Protein AF-A0A520IZU0-F1 (afdb_monomer_lite)

Sequence (198 aa):
FQVSIPAATATAQVRRYATTLGVPVAAPVAALGEQPLVFHALSLRADGTPVPIVNSDEGFALLFGQPSAADLDTFVGGIMRPFPAGLMTDVGLVVANAAFADAATQARFTPGAYHGAVVWSWQQALLAAGLERQLARTDLPAATRAVQSSELWSWAFRDGRYDVVAFGAGKADVDESNAAQLWSTVYLAVQPPRRPVR

Secondary structure (DSSP, 8-state):
-EEEE-HHHHHHHHHHHHHHHT---HHHHHHH-SSPEEEE-SEE-TTS-EE--EETTHHHHHHH----HHHHHHHHHHHHSBTTTSSEETTEEBSEE-TTS-HHHHTTSSTTSTTSS-B-HHHHHHHHHHHHHHTT-SSS-HHHHTTTT-SSEEEEEETTEEEEEETTSSTT---S-S------THHHH-PPPPPPP-

pLDDT: mean 77.89, std 21.31, range [31.8, 98.69]

Foldseek 3Di:
DKDWAFLVLLLVLQVVVCVVVVHDRPQLNLLSPGGTQMEAAPDADPVRHGQRKAFLCCLCCLQPHDDALVSLCRNCSQFVGDPPSHQDDLQGGFGIHNSPGDPVVLVQQDCPHPRHRDDDPVSRLSNLNSLQSNLVDPPHDCVSNVASPAPDWDWDQDPSHIDIGHPPPDVPDPDPPSPPVPPDCSVVVDDDPDDDDD

Radius of gyration: 17.26 Å; chains: 1; bounding box: 47×44×42 Å

Structure (mmCIF, N/CA/C/O backbone):
data_AF-A0A520IZU0-F1
#
_entry.id   AF-A0A520IZU0-F1
#
loop_
_atom_site.group_PDB
_atom_site.id
_atom_site.type_symbol
_atom_site.label_atom_id
_atom_site.label_alt_id
_atom_site.label_comp_id
_atom_site.label_asym_id
_atom_site.label_entity_id
_atom_site.label_seq_id
_atom_site.pdbx_PDB_ins_code
_atom_site.Cartn_x
_atom_site.Cartn_y
_atom_site.Cartn_z
_atom_site.occupancy
_atom_site.B_iso_or_equiv
_atom_site.auth_seq_id
_atom_site.auth_comp_id
_atom_site.auth_asym_id
_atom_site.auth_atom_id
_atom_site.pdbx_PDB_model_num
ATOM 1 N N . PHE A 1 1 ? 8.947 8.753 5.375 1.00 89.19 1 PHE A N 1
ATOM 2 C CA . PHE A 1 1 ? 8.979 8.592 6.852 1.00 89.19 1 PHE A CA 1
ATOM 3 C C . PHE A 1 1 ? 8.333 7.263 7.182 1.00 89.19 1 PHE A C 1
ATOM 5 O O . PHE A 1 1 ? 7.193 7.023 6.792 1.00 89.19 1 PHE A O 1
ATOM 12 N N . GLN A 1 2 ? 9.109 6.367 7.784 1.00 92.19 2 GLN A N 1
ATOM 13 C CA . GLN A 1 2 ? 8.740 4.966 7.960 1.00 92.19 2 GLN A CA 1
ATOM 14 C C . GLN A 1 2 ? 7.831 4.789 9.175 1.00 92.19 2 GLN A C 1
ATOM 16 O O . GLN A 1 2 ? 8.070 5.357 10.238 1.00 92.19 2 GLN A O 1
ATOM 21 N N . VAL A 1 3 ? 6.794 3.982 8.999 1.00 96.38 3 VAL A N 1
ATOM 22 C CA . VAL A 1 3 ? 5.903 3.498 10.048 1.00 96.38 3 VAL A CA 1
ATOM 23 C C . VAL A 1 3 ? 6.154 2.005 10.218 1.00 96.38 3 VAL A C 1
ATOM 25 O O . VAL A 1 3 ? 6.336 1.289 9.236 1.00 96.38 3 VAL A O 1
ATOM 28 N N . SER A 1 4 ? 6.171 1.545 11.467 1.00 97.19 4 SER A N 1
ATOM 29 C CA . SER A 1 4 ? 6.235 0.128 11.823 1.00 97.19 4 SER A CA 1
ATOM 30 C C . SER A 1 4 ? 5.125 -0.179 12.820 1.00 97.19 4 SER A C 1
ATOM 32 O O . SER A 1 4 ? 5.043 0.454 13.875 1.00 97.19 4 SER A O 1
ATOM 34 N N . ILE A 1 5 ? 4.243 -1.112 12.469 1.00 98.06 5 ILE A N 1
ATOM 35 C CA . ILE A 1 5 ? 3.087 -1.506 13.278 1.00 98.06 5 ILE A CA 1
ATOM 36 C C . ILE A 1 5 ? 3.240 -2.981 13.653 1.00 98.06 5 ILE A C 1
ATOM 38 O O . ILE A 1 5 ? 3.391 -3.813 12.758 1.00 98.06 5 ILE A O 1
ATOM 42 N N . PRO A 1 6 ? 3.156 -3.354 14.944 1.00 98.38 6 PRO A N 1
ATOM 43 C CA . PRO A 1 6 ? 3.162 -4.759 15.344 1.00 98.38 6 PRO A CA 1
ATOM 44 C C . PRO A 1 6 ? 2.073 -5.569 14.622 1.00 98.38 6 PRO A C 1
ATOM 46 O O . PRO A 1 6 ? 0.943 -5.094 14.487 1.00 98.38 6 PRO A O 1
ATOM 49 N N . ALA A 1 7 ? 2.382 -6.803 14.211 1.00 97.00 7 ALA A N 1
ATOM 50 C CA . ALA A 1 7 ? 1.495 -7.640 13.390 1.00 97.00 7 ALA A CA 1
ATOM 51 C C . ALA A 1 7 ? 0.084 -7.813 13.984 1.00 97.00 7 ALA A C 1
ATOM 53 O O . ALA A 1 7 ? -0.920 -7.691 13.277 1.00 97.00 7 ALA A O 1
ATOM 54 N N . ALA A 1 8 ? -0.008 -8.023 15.302 1.00 98.19 8 ALA A N 1
ATOM 55 C CA . ALA A 1 8 ? -1.284 -8.139 16.008 1.00 98.19 8 ALA A CA 1
ATOM 56 C C . ALA A 1 8 ? -2.121 -6.848 15.917 1.00 98.19 8 ALA A C 1
ATOM 58 O O . ALA A 1 8 ? -3.328 -6.896 15.668 1.00 98.19 8 ALA A O 1
ATOM 59 N N . THR A 1 9 ? -1.475 -5.687 16.053 1.00 98.62 9 THR A N 1
ATOM 60 C CA . THR A 1 9 ? -2.120 -4.373 15.933 1.00 98.62 9 THR A CA 1
ATOM 61 C C . THR A 1 9 ? -2.580 -4.114 14.501 1.00 98.62 9 THR A C 1
ATOM 63 O O . THR A 1 9 ? -3.734 -3.732 14.300 1.00 98.62 9 THR A O 1
ATOM 66 N N . ALA A 1 10 ? -1.727 -4.388 13.508 1.00 98.44 10 ALA A N 1
ATOM 67 C CA . ALA A 1 10 ? -2.071 -4.259 12.093 1.00 98.44 10 ALA A CA 1
ATOM 68 C C . ALA A 1 10 ? -3.257 -5.167 11.726 1.00 98.44 10 ALA A C 1
ATOM 70 O O . ALA A 1 10 ? -4.210 -4.720 11.091 1.00 98.44 10 ALA A O 1
ATOM 71 N N . THR A 1 11 ? -3.262 -6.411 12.215 1.00 98.56 11 THR A N 1
ATOM 72 C CA . THR A 1 11 ? -4.367 -7.362 12.024 1.00 98.56 11 THR A CA 1
ATOM 73 C C . THR A 1 11 ? -5.678 -6.831 12.599 1.00 98.56 11 THR A C 1
ATOM 75 O O . THR A 1 11 ? -6.711 -6.869 11.929 1.00 98.56 11 THR A O 1
ATOM 78 N N . ALA A 1 12 ? -5.661 -6.304 13.826 1.00 98.56 12 ALA A N 1
ATOM 79 C CA . ALA A 1 12 ? -6.853 -5.732 14.448 1.00 98.56 12 ALA A CA 1
ATOM 80 C C . ALA A 1 12 ? -7.367 -4.493 13.688 1.00 98.56 12 ALA A C 1
ATOM 82 O O . ALA A 1 12 ? -8.576 -4.336 13.503 1.00 98.56 12 ALA A O 1
ATOM 83 N N . GLN A 1 13 ? -6.459 -3.634 13.215 1.00 98.69 13 GLN A N 1
ATOM 84 C CA . GLN A 1 13 ? -6.781 -2.453 12.409 1.00 98.69 13 GLN A CA 1
ATOM 85 C C . GLN A 1 13 ? -7.408 -2.830 11.059 1.00 98.69 13 GLN A C 1
ATOM 87 O O . GLN A 1 13 ? -8.482 -2.322 10.735 1.00 98.69 13 GLN A O 1
ATOM 92 N N . VAL A 1 14 ? -6.813 -3.783 10.332 1.00 98.50 14 VAL A N 1
ATOM 93 C CA . VAL A 1 14 ? -7.345 -4.320 9.068 1.00 98.50 14 VAL A CA 1
ATOM 94 C C . VAL A 1 14 ? -8.727 -4.939 9.272 1.00 98.50 14 VAL A C 1
ATOM 96 O O . VAL A 1 14 ? -9.646 -4.621 8.521 1.00 98.50 14 VAL A O 1
ATOM 99 N N . ARG A 1 15 ? -8.925 -5.753 10.321 1.00 98.56 15 ARG A N 1
ATOM 100 C CA . ARG A 1 15 ? -10.238 -6.344 10.649 1.00 98.56 15 ARG A CA 1
ATOM 101 C C . ARG A 1 15 ? -11.314 -5.298 10.885 1.00 98.56 15 ARG A C 1
ATOM 103 O O . ARG A 1 15 ? -12.412 -5.401 10.335 1.00 98.56 15 ARG A O 1
ATOM 110 N N . ARG A 1 16 ? -10.995 -4.278 11.679 1.00 98.25 16 ARG A N 1
ATOM 111 C CA . ARG A 1 16 ? -11.923 -3.186 11.960 1.00 98.25 16 ARG A CA 1
ATOM 112 C C . ARG A 1 16 ? -12.261 -2.404 10.691 1.00 98.25 16 ARG A C 1
ATOM 114 O O . ARG A 1 16 ? -13.436 -2.198 10.421 1.00 98.25 16 ARG A O 1
ATOM 121 N N . TYR A 1 17 ? -11.262 -2.012 9.904 1.00 98.06 17 TYR A N 1
ATOM 122 C CA . TYR A 1 17 ? -11.483 -1.204 8.703 1.00 98.06 17 TYR A CA 1
ATOM 123 C C . TYR A 1 17 ? -12.211 -1.976 7.590 1.00 98.06 17 TYR A C 1
ATOM 125 O O . TYR A 1 17 ? -13.126 -1.449 6.962 1.00 98.06 17 TYR A O 1
ATOM 133 N N . ALA A 1 18 ? -11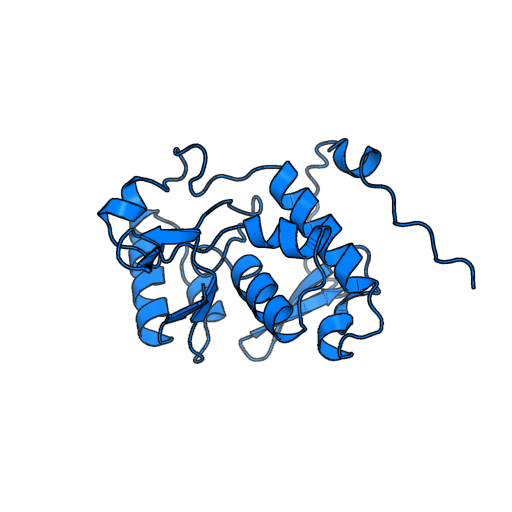.896 -3.260 7.400 1.00 96.12 18 ALA A N 1
ATOM 134 C CA . ALA A 1 18 ? -12.646 -4.117 6.483 1.00 96.12 18 ALA A CA 1
ATOM 135 C C . ALA A 1 18 ? -14.133 -4.201 6.870 1.00 96.12 18 ALA A C 1
ATOM 137 O O . ALA A 1 18 ? -15.004 -4.121 6.007 1.00 96.12 18 ALA A O 1
ATOM 138 N N . THR A 1 19 ? -14.427 -4.262 8.176 1.00 96.56 19 THR A N 1
ATOM 139 C CA . THR A 1 19 ? -15.804 -4.261 8.692 1.00 96.56 19 THR A CA 1
ATOM 140 C C . THR A 1 19 ? -16.537 -2.959 8.359 1.00 96.56 19 THR A C 1
ATOM 142 O O . THR A 1 19 ? -17.697 -3.007 7.966 1.00 96.56 19 THR A O 1
ATOM 145 N N . THR A 1 20 ? -15.877 -1.797 8.459 1.00 92.06 20 THR A N 1
ATOM 146 C CA . THR A 1 20 ? -16.514 -0.509 8.121 1.00 92.06 20 THR A CA 1
ATOM 147 C C . THR A 1 20 ? -16.812 -0.357 6.633 1.00 92.06 20 THR A C 1
ATOM 149 O O . THR A 1 20 ? -17.718 0.385 6.270 1.00 92.06 20 THR A O 1
ATOM 152 N N . LEU A 1 21 ? -16.045 -1.034 5.775 1.00 89.69 21 LEU A N 1
ATOM 153 C CA . LEU A 1 21 ? -16.229 -1.010 4.323 1.00 89.69 21 LEU A CA 1
ATOM 154 C C . LEU A 1 21 ? -17.115 -2.152 3.804 1.00 89.69 21 LEU A C 1
ATOM 156 O O . LEU A 1 21 ? -17.509 -2.123 2.644 1.00 89.69 21 LEU A O 1
ATOM 160 N N . GLY A 1 22 ? -17.415 -3.157 4.634 1.00 91.31 22 GLY A N 1
ATOM 161 C CA . GLY A 1 22 ? -18.152 -4.349 4.212 1.00 91.31 22 GLY A CA 1
ATOM 162 C C . GLY A 1 22 ? -17.380 -5.233 3.225 1.00 91.31 22 GLY A C 1
ATOM 163 O O . GLY A 1 22 ? -17.998 -5.879 2.385 1.00 91.31 22 GLY A O 1
ATOM 164 N N . VAL A 1 23 ? -16.043 -5.252 3.302 1.00 87.69 23 VAL A N 1
ATOM 165 C CA . VAL A 1 23 ? -15.176 -6.001 2.369 1.00 87.69 23 VAL A CA 1
ATOM 166 C C . VAL A 1 23 ? -14.605 -7.280 2.999 1.00 87.69 23 VAL A C 1
ATOM 168 O O . VAL A 1 23 ? -14.451 -7.348 4.225 1.00 87.69 23 VAL A O 1
ATOM 171 N N . PRO A 1 24 ? -14.251 -8.303 2.193 1.00 87.62 24 PRO A N 1
ATOM 172 C CA . PRO A 1 24 ? -13.605 -9.515 2.691 1.00 87.62 24 PRO A CA 1
ATOM 173 C C . PRO A 1 24 ? -12.288 -9.226 3.420 1.00 87.62 24 PRO A C 1
ATOM 175 O O . PRO A 1 24 ? -11.523 -8.346 3.035 1.00 87.62 24 PRO A O 1
ATOM 178 N N . VAL A 1 25 ? -11.996 -10.006 4.466 1.00 94.38 25 VAL A N 1
ATOM 179 C CA . VAL A 1 25 ? -10.836 -9.748 5.342 1.00 94.38 25 VAL A CA 1
ATOM 180 C C . VAL A 1 25 ? -9.852 -10.906 5.474 1.00 94.38 25 VAL A C 1
ATOM 182 O O . VAL A 1 25 ? -8.757 -10.727 6.004 1.00 94.38 25 VAL A O 1
ATOM 185 N N . ALA A 1 26 ? -10.212 -12.095 4.987 1.00 91.75 26 ALA A N 1
ATOM 186 C CA . ALA A 1 26 ? -9.392 -13.290 5.158 1.00 91.75 26 ALA A CA 1
ATOM 187 C C . ALA A 1 26 ? -8.028 -13.155 4.456 1.00 91.75 26 ALA A C 1
ATOM 189 O O . ALA A 1 26 ? -6.994 -13.295 5.107 1.00 91.75 26 ALA A O 1
ATOM 190 N N . ALA A 1 27 ? -8.024 -12.813 3.163 1.00 88.06 27 ALA A N 1
ATOM 191 C CA . ALA A 1 27 ? -6.795 -12.652 2.385 1.00 88.06 27 ALA A CA 1
ATOM 192 C C . ALA A 1 27 ? -5.906 -11.484 2.872 1.00 88.06 27 ALA A C 1
ATOM 194 O O . ALA A 1 27 ? -4.712 -11.717 3.067 1.00 88.06 27 ALA A O 1
ATOM 195 N N . PRO A 1 28 ? -6.439 -10.275 3.160 1.00 91.44 28 PRO A N 1
ATOM 196 C CA . PRO A 1 28 ? -5.648 -9.189 3.743 1.00 91.44 28 PRO A CA 1
ATOM 197 C C . PRO A 1 28 ? -4.971 -9.566 5.062 1.00 91.44 28 PRO A C 1
ATOM 199 O O . PRO A 1 28 ? -3.786 -9.301 5.241 1.00 91.44 28 PRO A O 1
ATOM 202 N N . VAL A 1 29 ? -5.691 -10.216 5.982 1.00 96.25 29 VAL A N 1
ATOM 203 C CA . VAL A 1 29 ? -5.107 -10.628 7.267 1.00 96.25 29 VAL A CA 1
ATOM 204 C C . VAL A 1 29 ? -4.045 -11.707 7.079 1.00 96.25 29 VAL A C 1
ATOM 206 O O . VAL A 1 29 ? -2.989 -11.614 7.697 1.00 96.25 29 VAL A O 1
ATOM 209 N N . ALA A 1 30 ? -4.283 -12.695 6.212 1.00 91.12 30 ALA A N 1
ATOM 210 C CA . ALA A 1 30 ? -3.284 -13.719 5.913 1.00 91.12 30 ALA A CA 1
ATOM 211 C C . ALA A 1 30 ? -1.986 -13.105 5.353 1.00 91.12 30 ALA A C 1
ATOM 213 O O . ALA A 1 30 ? -0.894 -13.507 5.742 1.00 91.12 30 ALA A O 1
ATOM 214 N N . ALA A 1 31 ? -2.096 -12.080 4.503 1.00 88.50 31 ALA A N 1
ATOM 215 C CA . ALA A 1 31 ? -0.954 -11.415 3.876 1.00 88.50 31 ALA A CA 1
ATOM 216 C C . ALA A 1 31 ? -0.108 -10.535 4.823 1.00 88.50 31 ALA A C 1
ATOM 218 O O . ALA A 1 31 ? 0.993 -10.117 4.447 1.00 88.50 31 ALA A O 1
ATOM 219 N N . LEU A 1 32 ? -0.593 -10.225 6.032 1.00 91.62 32 LEU A N 1
ATOM 220 C CA . LEU A 1 32 ? 0.202 -9.515 7.042 1.00 91.62 32 LEU A CA 1
ATOM 221 C C . LEU A 1 32 ? 1.274 -10.418 7.667 1.00 91.62 32 LEU A C 1
ATOM 223 O O . LEU A 1 32 ? 2.350 -9.928 8.008 1.00 91.62 32 LEU A O 1
ATOM 227 N N . GLY A 1 33 ? 1.000 -11.720 7.791 1.00 90.75 33 GLY A N 1
ATOM 228 C CA . GLY A 1 33 ? 1.881 -12.660 8.483 1.00 90.75 33 GLY A CA 1
ATOM 229 C C . GLY A 1 33 ? 2.124 -12.277 9.950 1.00 90.75 33 GLY A C 1
ATOM 230 O O . GLY A 1 33 ? 1.273 -11.675 10.605 1.00 90.75 33 GLY A O 1
ATOM 231 N N . GLU A 1 34 ? 3.298 -12.641 10.470 1.00 92.12 34 GLU A N 1
ATOM 232 C CA . GLU A 1 34 ? 3.664 -12.445 11.885 1.00 92.12 34 GLU A CA 1
ATOM 233 C C . GLU A 1 34 ? 4.658 -11.298 12.119 1.00 92.12 34 GLU A C 1
ATOM 235 O O . GLU A 1 34 ? 4.880 -10.881 13.257 1.00 92.12 34 GLU A O 1
ATOM 240 N N . GLN A 1 35 ? 5.262 -10.773 11.052 1.00 91.19 35 GLN A N 1
ATOM 241 C CA . GLN A 1 35 ? 6.248 -9.698 11.144 1.00 91.19 35 GLN A CA 1
ATOM 242 C C . GLN A 1 35 ? 5.573 -8.324 11.243 1.00 91.19 35 GLN A C 1
ATOM 244 O O . GLN A 1 35 ? 4.451 -8.153 10.757 1.00 91.19 35 G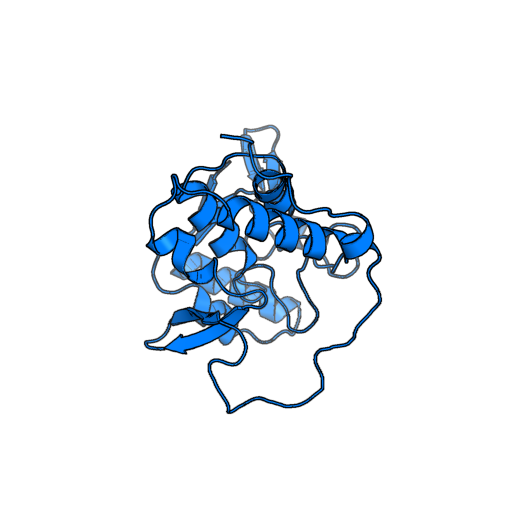LN A O 1
ATOM 249 N N . PRO A 1 36 ? 6.234 -7.317 11.848 1.00 95.69 36 PRO A N 1
ATOM 250 C CA . PRO A 1 36 ? 5.718 -5.956 11.850 1.00 95.69 36 PRO A CA 1
ATOM 251 C C . PRO A 1 36 ? 5.412 -5.464 10.432 1.00 95.69 36 PRO A C 1
ATOM 253 O O . PRO A 1 36 ? 6.211 -5.638 9.510 1.00 95.69 36 PRO A O 1
ATOM 256 N N . LEU A 1 37 ? 4.262 -4.814 10.268 1.00 95.75 37 LEU A N 1
ATOM 257 C CA . LEU A 1 37 ? 3.914 -4.150 9.024 1.00 95.75 37 LEU A CA 1
ATOM 258 C C . LEU A 1 37 ? 4.723 -2.858 8.914 1.00 95.75 37 LEU A C 1
ATOM 260 O O . LEU A 1 37 ? 4.570 -1.958 9.742 1.00 95.75 37 LEU A O 1
ATOM 264 N N . VAL A 1 38 ? 5.545 -2.768 7.872 1.00 95.25 38 VAL A N 1
ATOM 265 C CA . VAL A 1 38 ? 6.393 -1.609 7.586 1.00 95.25 38 VAL A CA 1
ATOM 266 C C . VAL A 1 38 ? 5.969 -0.961 6.272 1.00 95.25 38 VAL A C 1
ATOM 268 O O . VAL A 1 38 ? 5.768 -1.657 5.279 1.00 95.25 38 VAL A O 1
ATOM 271 N N . PHE A 1 39 ? 5.824 0.365 6.276 1.00 95.62 39 PHE A N 1
ATOM 272 C CA . PHE A 1 39 ? 5.509 1.174 5.093 1.00 95.62 39 PHE A CA 1
ATOM 273 C C . PHE A 1 39 ? 5.904 2.639 5.312 1.00 95.62 39 PHE A C 1
ATOM 275 O O . PHE A 1 39 ? 6.100 3.074 6.450 1.00 95.62 39 PHE A O 1
ATOM 282 N N . HIS A 1 40 ? 5.984 3.430 4.242 1.00 94.50 40 HIS A N 1
ATOM 283 C CA . HIS A 1 40 ? 6.052 4.882 4.368 1.00 94.50 40 HIS A CA 1
ATOM 284 C C . HIS A 1 40 ? 4.660 5.482 4.489 1.00 94.50 40 HIS A C 1
ATOM 286 O O . HIS A 1 40 ? 3.765 5.209 3.692 1.00 94.50 40 HIS A O 1
ATOM 292 N N . ALA A 1 41 ? 4.484 6.313 5.507 1.00 96.00 41 ALA A N 1
ATOM 293 C CA . ALA A 1 41 ? 3.247 7.052 5.684 1.00 96.00 41 ALA A CA 1
ATOM 294 C C . ALA A 1 41 ? 3.083 8.129 4.586 1.00 96.00 41 ALA A C 1
ATOM 296 O O . ALA A 1 41 ? 4.035 8.460 3.881 1.00 96.00 41 ALA A O 1
ATOM 297 N N . LEU A 1 42 ? 1.880 8.696 4.462 1.00 95.69 42 LEU A N 1
ATOM 298 C CA . LEU A 1 42 ? 1.544 9.660 3.403 1.00 95.69 42 LEU A CA 1
ATOM 299 C C . LEU A 1 42 ? 2.128 11.055 3.642 1.00 95.69 42 LEU A C 1
ATOM 301 O O . LEU A 1 42 ? 2.623 11.702 2.725 1.00 95.69 42 LEU A O 1
ATOM 305 N N . SER A 1 43 ? 2.083 11.533 4.886 1.00 95.50 43 SER A N 1
ATOM 306 C CA . SER A 1 43 ? 2.674 12.818 5.276 1.00 95.50 43 SER A CA 1
ATOM 307 C C . SER A 1 43 ? 3.094 12.835 6.747 1.00 95.50 43 SER A C 1
ATOM 309 O O . SER A 1 43 ? 2.801 11.910 7.511 1.00 95.50 43 SER A O 1
ATOM 311 N N . LEU A 1 44 ? 3.780 13.903 7.151 1.00 96.50 44 LEU A N 1
ATOM 312 C CA . LEU A 1 44 ? 4.007 14.241 8.553 1.00 96.50 44 LEU A CA 1
ATOM 313 C C . LEU A 1 44 ? 3.012 15.321 8.984 1.00 96.50 44 LEU A C 1
ATOM 315 O O . LEU A 1 44 ? 2.709 16.242 8.223 1.00 96.50 44 LEU A O 1
ATOM 319 N N . ARG A 1 45 ? 2.521 15.224 10.219 1.00 93.38 45 ARG A N 1
ATOM 320 C CA . ARG A 1 45 ? 1.819 16.321 10.894 1.00 93.38 45 ARG A CA 1
ATOM 321 C C . ARG A 1 45 ? 2.808 17.431 11.265 1.00 93.38 45 ARG A C 1
ATOM 323 O O . ARG A 1 45 ? 4.022 17.249 11.194 1.00 93.38 45 ARG A O 1
ATOM 330 N N . ALA A 1 46 ? 2.281 18.581 11.689 1.00 95.69 46 ALA A N 1
ATOM 331 C CA . ALA A 1 46 ? 3.091 19.735 12.092 1.00 95.69 46 ALA A CA 1
ATOM 332 C C . ALA A 1 46 ? 4.065 19.427 13.247 1.00 95.69 46 ALA A C 1
ATOM 334 O O . ALA A 1 46 ? 5.121 20.041 13.339 1.00 95.69 46 ALA A O 1
ATOM 335 N N . ASP A 1 47 ? 3.724 18.463 14.101 1.00 96.19 47 ASP A N 1
ATOM 336 C CA . ASP A 1 47 ? 4.552 17.974 15.209 1.00 96.19 47 ASP A CA 1
ATOM 337 C C . ASP A 1 47 ? 5.539 16.861 14.796 1.00 96.19 47 ASP A C 1
ATOM 339 O O . ASP A 1 47 ? 6.234 16.305 15.641 1.00 96.19 47 ASP A O 1
ATOM 343 N N . GLY A 1 48 ? 5.601 16.513 13.506 1.00 95.81 48 GLY A N 1
ATOM 344 C CA . GLY A 1 48 ? 6.431 15.428 12.985 1.00 95.81 48 GLY A CA 1
ATOM 345 C C . GLY A 1 48 ? 5.815 14.033 13.119 1.00 95.81 48 GLY A C 1
ATOM 346 O O . GLY A 1 48 ? 6.431 13.061 12.686 1.00 95.81 48 GLY A O 1
ATOM 347 N N . THR A 1 49 ? 4.601 13.898 13.661 1.00 95.75 49 THR A N 1
ATOM 348 C CA . THR A 1 49 ? 3.932 12.596 13.773 1.00 95.75 49 THR A CA 1
ATOM 349 C C . THR A 1 49 ? 3.506 12.092 12.386 1.00 95.75 49 THR A C 1
ATOM 351 O O . THR A 1 49 ? 2.797 12.812 11.674 1.00 95.75 49 THR A O 1
ATOM 354 N N . PRO A 1 50 ? 3.850 10.856 11.978 1.00 97.06 50 PRO A N 1
ATOM 355 C CA . PRO A 1 50 ? 3.449 10.324 10.678 1.00 97.06 50 PRO A CA 1
ATOM 356 C C . PRO A 1 50 ? 1.928 10.131 10.565 1.00 97.06 50 PRO A C 1
ATOM 358 O O . PRO A 1 50 ? 1.247 9.772 11.528 1.00 97.06 50 PRO A O 1
ATOM 361 N N . VAL A 1 51 ? 1.385 10.350 9.366 1.00 97.38 51 VAL A N 1
ATOM 362 C CA . VAL A 1 51 ? -0.007 10.053 8.993 1.00 97.38 51 VAL A CA 1
ATOM 363 C C . VAL A 1 51 ? -0.043 8.662 8.341 1.00 97.38 51 VAL A C 1
ATOM 365 O O . VAL A 1 51 ? 0.311 8.548 7.165 1.00 97.38 51 VAL A O 1
ATOM 368 N N . PRO A 1 52 ? -0.420 7.595 9.079 1.00 97.50 52 PRO A N 1
ATOM 369 C CA . PRO A 1 52 ? -0.182 6.200 8.697 1.00 97.50 52 PRO A CA 1
ATOM 370 C C . PRO A 1 52 ? -1.161 5.721 7.616 1.00 97.50 52 PRO A C 1
ATOM 372 O O . PRO A 1 52 ? -2.082 4.949 7.871 1.00 97.50 52 PRO A O 1
ATOM 375 N N . ILE A 1 53 ? -0.951 6.208 6.398 1.00 98.12 53 ILE A N 1
ATOM 376 C CA . ILE A 1 53 ? -1.706 5.857 5.199 1.00 98.12 53 ILE A CA 1
ATOM 377 C C . ILE A 1 53 ? -0.736 5.218 4.209 1.00 98.12 53 ILE A C 1
ATOM 379 O O . ILE A 1 53 ? 0.233 5.858 3.794 1.00 98.12 53 ILE A O 1
ATOM 383 N N . VAL A 1 54 ? -1.013 3.969 3.832 1.00 98.00 54 VAL A N 1
ATOM 384 C CA . VAL A 1 54 ? -0.324 3.309 2.714 1.00 98.00 54 VAL A CA 1
ATOM 385 C C . VAL A 1 54 ? -0.830 3.955 1.428 1.00 98.00 54 VAL A C 1
ATOM 387 O O . VAL A 1 54 ? -2.029 4.211 1.310 1.00 98.00 54 VAL A O 1
ATOM 390 N N . ASN A 1 55 ? 0.054 4.257 0.484 1.00 96.50 55 ASN A N 1
ATOM 391 C CA . ASN A 1 55 ? -0.297 5.013 -0.715 1.00 96.50 55 ASN A CA 1
ATOM 392 C C . ASN A 1 55 ? 0.522 4.566 -1.932 1.00 96.50 55 ASN A C 1
ATOM 394 O O . ASN A 1 55 ? 1.591 3.972 -1.785 1.00 96.50 55 ASN A O 1
ATOM 398 N N . SER A 1 56 ? 0.001 4.832 -3.129 1.00 93.88 56 SER A N 1
ATOM 399 C CA . SER A 1 56 ? 0.612 4.411 -4.393 1.00 93.88 56 SER A CA 1
ATOM 400 C C . SER A 1 56 ? 1.761 5.309 -4.869 1.00 93.88 56 SER A C 1
ATOM 402 O O . SER A 1 56 ? 2.379 4.994 -5.885 1.00 93.88 56 SER A O 1
ATOM 404 N N . ASP A 1 57 ? 2.079 6.404 -4.168 1.00 94.25 57 ASP A N 1
ATOM 405 C CA . ASP A 1 57 ? 3.071 7.386 -4.635 1.00 94.25 57 ASP A CA 1
ATOM 406 C C . ASP A 1 57 ? 4.502 6.838 -4.644 1.00 94.25 57 ASP A C 1
ATOM 408 O O . ASP A 1 57 ? 5.366 7.362 -5.348 1.00 94.25 57 ASP A O 1
ATOM 412 N N . GLU A 1 58 ? 4.750 5.716 -3.970 1.00 92.44 58 GLU A N 1
ATOM 413 C CA . GLU A 1 58 ? 5.993 4.954 -4.122 1.00 92.44 58 GLU A CA 1
ATOM 414 C C . GLU A 1 58 ? 6.257 4.541 -5.583 1.00 92.44 58 GLU A C 1
ATOM 416 O O . GLU A 1 58 ? 7.408 4.357 -5.984 1.00 92.44 58 GLU A O 1
ATOM 421 N N . GLY A 1 59 ? 5.222 4.501 -6.433 1.00 89.31 59 GLY A N 1
ATOM 422 C CA . GLY A 1 59 ? 5.360 4.381 -7.885 1.00 89.31 59 GLY A CA 1
ATOM 423 C C . GLY A 1 59 ? 6.284 5.438 -8.508 1.00 89.31 59 GLY A C 1
ATOM 424 O O . GLY A 1 59 ? 7.014 5.135 -9.453 1.00 89.31 59 GLY A O 1
ATOM 425 N N . PHE A 1 60 ? 6.344 6.657 -7.961 1.00 93.94 60 PHE A N 1
ATOM 426 C CA . PHE A 1 60 ? 7.275 7.691 -8.426 1.00 93.94 60 PHE A CA 1
ATOM 427 C C . PHE A 1 60 ? 8.723 7.343 -8.090 1.00 93.94 60 PHE A C 1
ATOM 429 O O . PHE A 1 60 ? 9.606 7.514 -8.933 1.00 93.94 60 PHE A O 1
ATOM 436 N N . ALA A 1 61 ? 8.979 6.830 -6.885 1.00 93.19 61 ALA A N 1
ATOM 437 C CA . ALA A 1 61 ? 10.309 6.372 -6.498 1.00 93.19 61 ALA A CA 1
ATOM 438 C C . ALA A 1 61 ? 10.747 5.176 -7.359 1.00 93.19 61 ALA A C 1
ATOM 440 O O . ALA A 1 61 ? 11.903 5.115 -7.786 1.00 93.19 61 ALA A O 1
ATOM 441 N N . LEU A 1 62 ? 9.812 4.282 -7.695 1.00 90.06 62 LEU A N 1
ATOM 442 C CA . LEU A 1 62 ? 10.044 3.179 -8.625 1.00 90.06 62 LEU A CA 1
ATOM 443 C C . LEU A 1 62 ? 10.338 3.668 -10.054 1.00 90.06 62 LEU A C 1
ATOM 445 O O . LEU A 1 62 ? 11.246 3.144 -10.693 1.00 90.06 62 LEU A O 1
ATOM 449 N N . LEU A 1 63 ? 9.63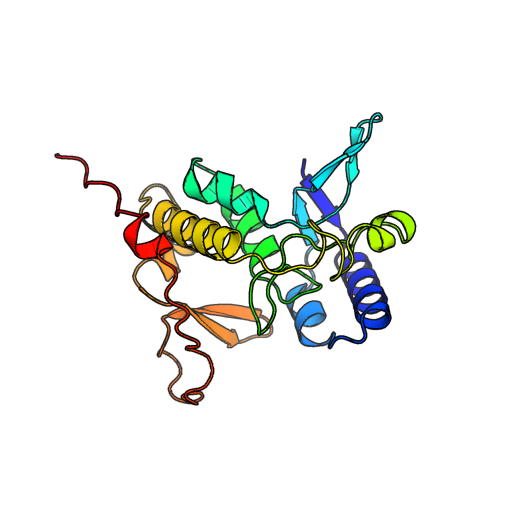5 4.673 -10.583 1.00 91.12 63 LEU A N 1
ATOM 450 C CA . LEU A 1 63 ? 9.838 5.112 -11.973 1.00 91.12 63 LEU A CA 1
ATOM 451 C C . LEU A 1 63 ? 11.007 6.087 -12.156 1.00 91.12 63 LEU A C 1
ATOM 453 O O . LEU A 1 63 ? 11.721 6.027 -13.159 1.00 91.12 63 LEU A O 1
ATOM 457 N N . PHE A 1 64 ? 11.220 6.996 -11.212 1.00 94.25 64 PHE A N 1
ATOM 458 C CA . PHE A 1 64 ? 12.186 8.086 -11.372 1.00 94.25 64 PHE A CA 1
ATOM 459 C C . PHE A 1 64 ? 13.417 7.934 -10.480 1.00 94.25 64 PHE A C 1
ATOM 461 O O . PHE A 1 64 ? 14.463 8.511 -10.778 1.00 94.25 64 PHE A O 1
ATOM 468 N N . GLY A 1 65 ? 13.320 7.135 -9.419 1.00 94.19 65 GLY A N 1
ATOM 469 C CA . GLY A 1 65 ? 14.378 6.959 -8.437 1.00 94.19 65 GLY A CA 1
ATOM 470 C C . GLY A 1 65 ? 15.357 5.821 -8.730 1.00 94.19 65 GLY A C 1
ATOM 471 O O . GLY A 1 65 ? 15.377 5.196 -9.800 1.00 94.19 65 GLY A O 1
ATOM 472 N N . GLN A 1 66 ? 16.188 5.586 -7.715 1.00 94.81 66 GLN A N 1
ATOM 473 C CA . GLN A 1 66 ? 17.121 4.465 -7.567 1.00 94.81 66 GLN A CA 1
ATOM 474 C C . GLN A 1 66 ? 17.032 3.927 -6.124 1.00 94.81 66 GLN A C 1
ATOM 476 O O . GLN A 1 66 ? 17.997 4.042 -5.368 1.00 94.81 66 GLN A O 1
ATOM 481 N N . PRO A 1 67 ? 15.859 3.417 -5.699 1.00 93.12 67 PRO A N 1
ATOM 482 C CA . PRO A 1 67 ? 15.658 2.924 -4.335 1.00 93.12 67 PRO A CA 1
ATOM 483 C C . PRO A 1 67 ? 16.628 1.789 -3.985 1.00 93.12 67 PRO A C 1
ATOM 485 O O . PRO A 1 67 ? 17.065 1.037 -4.861 1.00 93.12 67 PRO A O 1
ATOM 488 N N . SER A 1 68 ? 16.971 1.643 -2.707 1.00 91.12 68 SER A N 1
ATOM 489 C CA . SER A 1 68 ? 17.739 0.481 -2.251 1.00 91.12 68 SER A CA 1
ATOM 490 C C . SER A 1 68 ? 16.896 -0.802 -2.330 1.00 91.12 68 SER A C 1
ATOM 492 O O . SER A 1 68 ? 15.679 -0.748 -2.495 1.00 91.12 68 SER A O 1
ATOM 494 N N . ALA A 1 69 ? 17.513 -1.977 -2.179 1.00 87.06 69 ALA A N 1
ATOM 495 C CA . ALA A 1 69 ? 16.756 -3.231 -2.107 1.00 87.06 69 ALA A CA 1
ATOM 496 C C . ALA A 1 69 ? 15.751 -3.240 -0.934 1.00 87.06 69 ALA A C 1
ATOM 498 O O . ALA A 1 69 ? 14.623 -3.684 -1.104 1.00 87.06 69 ALA A O 1
ATOM 499 N N . ALA A 1 70 ? 16.125 -2.673 0.218 1.00 86.31 70 ALA A N 1
ATOM 500 C CA . ALA A 1 70 ? 15.243 -2.580 1.383 1.00 86.31 70 ALA A CA 1
ATOM 501 C C . ALA A 1 70 ? 14.050 -1.635 1.148 1.00 86.31 70 ALA A C 1
ATOM 503 O O . ALA A 1 70 ? 12.933 -1.908 1.595 1.00 86.31 70 ALA A O 1
ATOM 504 N N . ASP A 1 71 ? 14.274 -0.543 0.414 1.00 90.06 71 ASP A N 1
ATOM 505 C CA . ASP A 1 71 ? 13.199 0.352 -0.016 1.00 90.06 71 ASP A CA 1
ATOM 506 C C . ASP A 1 71 ? 12.250 -0.374 -0.974 1.00 90.06 71 ASP A C 1
ATOM 508 O O . ASP A 1 71 ? 11.040 -0.325 -0.788 1.00 90.06 71 ASP A O 1
ATOM 512 N N . LEU A 1 72 ? 12.783 -1.123 -1.948 1.00 88.94 72 LEU A N 1
ATOM 513 C CA . LEU A 1 72 ? 11.973 -1.923 -2.871 1.00 88.94 72 LEU A CA 1
ATOM 514 C C . LEU A 1 72 ? 11.105 -2.949 -2.138 1.00 88.94 72 LEU A C 1
ATOM 516 O O . LEU A 1 72 ? 9.908 -3.024 -2.411 1.00 88.94 72 LEU A O 1
ATOM 520 N N . ASP A 1 73 ? 11.671 -3.685 -1.181 1.00 84.19 73 ASP A N 1
ATOM 521 C CA . ASP A 1 73 ? 10.918 -4.644 -0.365 1.00 84.19 73 ASP A CA 1
ATOM 522 C C . ASP A 1 73 ? 9.786 -3.948 0.412 1.00 84.19 73 ASP A C 1
ATOM 524 O O . ASP A 1 73 ? 8.665 -4.461 0.499 1.00 84.19 73 ASP A O 1
ATOM 528 N N . THR A 1 74 ? 10.049 -2.741 0.921 1.00 88.38 74 THR A N 1
ATOM 529 C CA . THR A 1 74 ? 9.056 -1.924 1.632 1.00 88.38 74 THR A CA 1
ATOM 530 C C . THR A 1 74 ? 7.947 -1.439 0.694 1.00 88.38 74 THR A C 1
ATOM 532 O O . THR A 1 74 ? 6.765 -1.595 1.010 1.00 88.38 74 THR A O 1
ATOM 535 N N . PHE A 1 75 ? 8.300 -0.884 -0.469 1.00 89.31 75 PHE A N 1
ATOM 536 C CA . PHE A 1 75 ? 7.349 -0.312 -1.429 1.00 89.31 75 PHE A CA 1
ATOM 537 C C . PHE A 1 75 ? 6.458 -1.400 -2.011 1.00 89.31 75 PHE A C 1
ATOM 539 O O . PHE A 1 75 ? 5.233 -1.333 -1.923 1.00 89.31 75 PHE A O 1
ATOM 546 N N . VAL A 1 76 ? 7.081 -2.438 -2.570 1.00 86.88 76 VAL A N 1
ATOM 547 C CA . VAL A 1 76 ? 6.380 -3.536 -3.233 1.00 86.88 76 VAL A CA 1
ATOM 548 C C . VAL A 1 76 ? 5.560 -4.315 -2.214 1.00 86.88 76 VAL A C 1
ATOM 550 O O . VAL A 1 76 ? 4.396 -4.609 -2.475 1.00 86.88 76 VAL A O 1
ATOM 553 N N . GLY A 1 77 ? 6.102 -4.577 -1.021 1.00 84.50 77 GLY A N 1
ATOM 554 C CA . GLY A 1 77 ? 5.351 -5.222 0.049 1.00 84.50 77 GLY A CA 1
ATOM 555 C C . GLY A 1 77 ? 4.122 -4.415 0.477 1.00 84.50 77 GLY A C 1
ATOM 556 O O . GLY A 1 77 ? 3.047 -4.984 0.672 1.00 84.50 77 GLY A O 1
ATOM 557 N N . GLY A 1 78 ? 4.247 -3.096 0.645 1.00 87.50 78 GLY A N 1
ATOM 558 C CA . GLY A 1 78 ? 3.121 -2.229 1.014 1.00 87.50 78 GLY A CA 1
ATOM 559 C C . GLY A 1 78 ? 2.034 -2.174 -0.064 1.00 87.50 78 GLY A C 1
ATOM 560 O O . GLY A 1 78 ? 0.847 -2.268 0.245 1.00 87.50 78 GLY A O 1
ATOM 561 N N . ILE A 1 79 ? 2.445 -2.079 -1.328 1.00 89.25 79 ILE A N 1
ATOM 562 C CA . ILE A 1 79 ? 1.551 -1.952 -2.481 1.00 89.25 79 ILE A CA 1
ATOM 563 C C . ILE A 1 79 ? 0.843 -3.274 -2.798 1.00 89.25 79 ILE A C 1
ATOM 565 O O . ILE A 1 79 ? -0.384 -3.311 -2.864 1.00 89.25 79 ILE A O 1
ATOM 569 N N . MET A 1 80 ? 1.601 -4.362 -2.974 1.00 85.44 80 MET A N 1
ATOM 570 C CA . MET A 1 80 ? 1.112 -5.615 -3.566 1.00 85.44 80 MET A CA 1
ATOM 571 C C . MET A 1 80 ? 0.237 -6.455 -2.628 1.00 85.44 80 MET A C 1
ATOM 573 O O . MET A 1 80 ? -0.388 -7.416 -3.076 1.00 85.44 80 MET A O 1
ATOM 577 N N . ARG A 1 81 ? 0.168 -6.128 -1.331 1.00 90.69 81 ARG A N 1
ATOM 578 C CA . ARG A 1 81 ? -0.733 -6.822 -0.400 1.00 90.69 81 ARG A CA 1
ATOM 579 C C . ARG A 1 81 ? -2.207 -6.552 -0.750 1.00 90.69 81 ARG A C 1
ATOM 581 O O . ARG A 1 81 ? -2.541 -5.433 -1.152 1.00 90.69 81 ARG A O 1
ATOM 588 N N . PRO A 1 82 ? -3.110 -7.523 -0.515 1.00 92.25 82 PRO A N 1
ATOM 589 C CA . PRO A 1 82 ? -4.544 -7.317 -0.677 1.00 92.25 82 PRO A CA 1
ATOM 590 C C . PRO A 1 82 ? -5.050 -6.178 0.209 1.00 92.25 82 PRO A C 1
ATOM 592 O O . PRO A 1 82 ? -4.730 -6.106 1.399 1.00 92.25 82 PRO A O 1
ATOM 595 N N . PHE A 1 83 ? -5.863 -5.289 -0.341 1.00 92.38 83 PHE A N 1
ATOM 596 C CA . PHE A 1 83 ? -6.551 -4.251 0.411 1.00 92.38 83 PHE A CA 1
ATOM 597 C C . PHE A 1 83 ? -7.558 -4.886 1.396 1.00 92.38 83 PHE A C 1
ATOM 599 O O . PHE A 1 83 ? -8.295 -5.788 0.998 1.00 92.38 83 PHE A O 1
ATOM 606 N N . PRO A 1 84 ? -7.626 -4.448 2.674 1.00 97.31 84 PRO A N 1
ATOM 607 C CA . PRO A 1 84 ? -6.973 -3.260 3.223 1.00 97.31 84 PRO A CA 1
ATOM 608 C C . PRO A 1 84 ? -5.673 -3.517 4.011 1.00 97.31 84 PRO A C 1
ATOM 610 O O . PRO A 1 84 ? -5.299 -2.701 4.851 1.00 97.31 84 PRO A O 1
ATOM 613 N N . ALA A 1 85 ? -4.955 -4.615 3.764 1.00 96.69 85 ALA A N 1
ATOM 614 C CA . ALA A 1 85 ? -3.587 -4.799 4.270 1.00 96.69 85 ALA A CA 1
ATOM 615 C C . ALA A 1 85 ? -2.523 -4.128 3.379 1.00 96.69 85 ALA A C 1
ATOM 617 O O . ALA A 1 85 ? -1.459 -3.762 3.873 1.00 96.69 85 ALA A O 1
ATOM 618 N N . GLY A 1 86 ? -2.823 -3.946 2.090 1.00 95.88 86 GLY A N 1
ATOM 619 C CA . GLY A 1 86 ? -2.055 -3.152 1.127 1.00 95.88 86 GLY A CA 1
ATOM 620 C C . GLY A 1 86 ? -2.971 -2.315 0.241 1.00 95.88 86 GLY A C 1
ATOM 621 O O . GLY A 1 86 ? -3.920 -1.714 0.753 1.00 95.88 86 GLY A O 1
ATOM 622 N N . LEU A 1 87 ? -2.697 -2.275 -1.065 1.00 95.31 87 LEU A N 1
ATOM 623 C CA . LEU A 1 87 ? -3.432 -1.455 -2.036 1.00 95.31 87 LEU A CA 1
ATOM 624 C C . LEU A 1 87 ? -4.100 -2.260 -3.163 1.00 95.31 87 LEU A C 1
ATOM 626 O O . LEU A 1 87 ? -4.845 -1.680 -3.951 1.00 95.31 87 LEU A O 1
ATOM 630 N N . MET A 1 88 ? -3.858 -3.570 -3.268 1.00 88.56 88 MET A N 1
ATOM 631 C CA . MET A 1 88 ? -4.394 -4.369 -4.375 1.00 88.56 88 MET A CA 1
ATOM 632 C C . MET A 1 88 ? -5.828 -4.831 -4.129 1.00 88.56 88 MET A C 1
ATOM 634 O O . MET A 1 88 ? -6.142 -5.403 -3.087 1.00 88.56 88 MET A O 1
ATOM 638 N N . THR A 1 89 ? -6.690 -4.625 -5.118 1.00 82.81 89 THR A N 1
ATOM 639 C CA . THR A 1 89 ? -8.054 -5.165 -5.179 1.00 82.81 89 THR A CA 1
ATOM 640 C C . THR A 1 89 ? -8.236 -5.941 -6.481 1.00 82.81 89 THR A C 1
ATOM 642 O O . THR A 1 89 ? -7.421 -5.810 -7.394 1.00 82.81 89 THR A O 1
ATOM 645 N N . ASP A 1 90 ? -9.344 -6.671 -6.611 1.00 76.88 90 ASP A N 1
ATOM 646 C CA . ASP A 1 90 ? -9.675 -7.401 -7.844 1.00 76.88 90 ASP A CA 1
ATOM 647 C C . ASP A 1 90 ? -9.935 -6.479 -9.049 1.00 76.88 90 ASP A C 1
ATOM 649 O O . ASP A 1 90 ? -9.896 -6.925 -10.190 1.00 76.88 90 ASP A O 1
ATOM 653 N N . VAL A 1 91 ? -10.183 -5.186 -8.807 1.00 74.81 91 VAL A N 1
ATOM 654 C CA . VAL A 1 91 ? -10.458 -4.178 -9.847 1.00 74.81 91 VAL A CA 1
ATOM 655 C C . VAL A 1 91 ? -9.312 -3.176 -10.033 1.00 74.81 91 VAL A C 1
ATOM 657 O O . VAL A 1 91 ? -9.441 -2.219 -10.797 1.00 74.81 91 VAL A O 1
ATOM 660 N N . GLY A 1 92 ? -8.188 -3.383 -9.339 1.00 75.25 92 GLY A N 1
ATOM 661 C CA . GLY A 1 92 ? -6.966 -2.597 -9.499 1.00 75.25 92 GLY A CA 1
ATOM 662 C C . GLY A 1 92 ? -6.390 -2.023 -8.205 1.00 75.25 92 GLY A C 1
ATOM 663 O O . GLY A 1 92 ? -6.840 -2.301 -7.090 1.00 75.25 92 GLY A O 1
ATOM 664 N N . LEU A 1 93 ? -5.351 -1.208 -8.382 1.00 84.06 93 LEU A N 1
ATOM 665 C CA . LEU A 1 93 ? -4.611 -0.541 -7.313 1.00 84.06 93 LEU A CA 1
ATOM 666 C C . LEU A 1 93 ? -5.387 0.662 -6.761 1.00 84.06 93 LEU A C 1
ATOM 668 O O . LEU A 1 93 ? -5.646 1.614 -7.505 1.00 84.06 93 LEU A O 1
ATOM 672 N N . VAL A 1 94 ? -5.692 0.666 -5.460 1.00 90.25 94 VAL A N 1
ATOM 673 C CA . VAL A 1 94 ? -6.223 1.869 -4.802 1.00 90.25 94 VAL A CA 1
ATOM 674 C C . VAL A 1 94 ? -5.114 2.874 -4.488 1.00 90.25 94 VAL A C 1
ATOM 676 O O . VAL A 1 94 ? -3.998 2.503 -4.132 1.00 90.25 94 VAL A O 1
ATOM 679 N N . VAL A 1 95 ? -5.436 4.163 -4.592 1.00 91.69 95 VAL A N 1
ATOM 680 C CA . VAL A 1 95 ? -4.487 5.269 -4.389 1.00 91.69 95 VAL A CA 1
ATOM 681 C C . VAL A 1 95 ? -4.032 5.375 -2.934 1.00 91.69 95 VAL A C 1
ATOM 683 O O . VAL A 1 95 ? -2.848 5.579 -2.671 1.00 91.69 95 VAL A O 1
ATOM 686 N N . ALA A 1 96 ? -4.957 5.233 -1.982 1.00 96.31 96 ALA A N 1
ATOM 687 C CA . ALA A 1 96 ? -4.672 5.381 -0.561 1.00 96.31 96 ALA A CA 1
ATOM 688 C C . ALA A 1 96 ? -5.461 4.388 0.300 1.00 96.31 96 ALA A C 1
ATOM 690 O O . ALA A 1 96 ? -6.636 4.112 0.059 1.00 96.31 96 ALA A O 1
ATOM 691 N N . ASN A 1 97 ? -4.820 3.904 1.360 1.00 98.19 97 ASN A N 1
ATOM 692 C CA . ASN A 1 97 ? -5.403 3.017 2.356 1.00 98.19 97 ASN A CA 1
ATOM 693 C C . ASN A 1 97 ? -5.184 3.580 3.769 1.00 98.19 97 ASN A C 1
ATOM 695 O O . ASN A 1 97 ? -4.065 3.614 4.287 1.00 98.19 97 ASN A O 1
ATOM 699 N N . ALA A 1 98 ? -6.284 3.990 4.404 1.00 98.12 98 ALA A N 1
ATOM 700 C CA . ALA A 1 98 ? -6.301 4.581 5.740 1.00 98.12 98 ALA A CA 1
ATOM 701 C C . ALA A 1 98 ? -6.594 3.576 6.873 1.00 98.12 98 ALA A C 1
ATOM 703 O O . ALA A 1 98 ? -6.888 3.993 7.996 1.00 98.12 98 ALA A O 1
ATOM 704 N N . ALA A 1 99 ? -6.498 2.263 6.625 1.00 98.25 99 ALA A N 1
ATOM 705 C CA . ALA A 1 99 ? -6.786 1.222 7.620 1.00 98.25 99 ALA A CA 1
ATOM 706 C C . ALA A 1 99 ? -6.031 1.401 8.947 1.00 98.25 99 ALA A C 1
ATOM 708 O O . ALA A 1 99 ? -6.545 1.054 10.012 1.00 98.25 99 ALA A O 1
ATOM 709 N N . PHE A 1 100 ? -4.833 1.983 8.887 1.00 98.31 100 PHE A N 1
ATOM 710 C CA . PHE A 1 100 ? -3.933 2.154 10.027 1.00 98.31 100 PHE A CA 1
ATOM 711 C C . PHE A 1 100 ? -4.039 3.530 10.703 1.00 98.31 100 PHE A C 1
ATOM 713 O O . PHE A 1 100 ? -3.355 3.780 11.697 1.00 98.31 100 PHE A O 1
ATOM 720 N N . ALA A 1 101 ? -4.901 4.414 10.192 1.00 97.56 101 ALA A N 1
ATOM 721 C CA . ALA A 1 101 ? -5.149 5.741 10.743 1.00 97.56 101 ALA A CA 1
ATOM 722 C C . ALA A 1 101 ? -6.327 5.765 11.735 1.00 97.56 101 ALA A C 1
ATOM 724 O O . ALA A 1 101 ? -7.065 4.791 11.894 1.00 97.56 101 ALA A O 1
ATOM 725 N N . ASP A 1 102 ? -6.495 6.897 12.422 1.00 96.06 102 ASP A 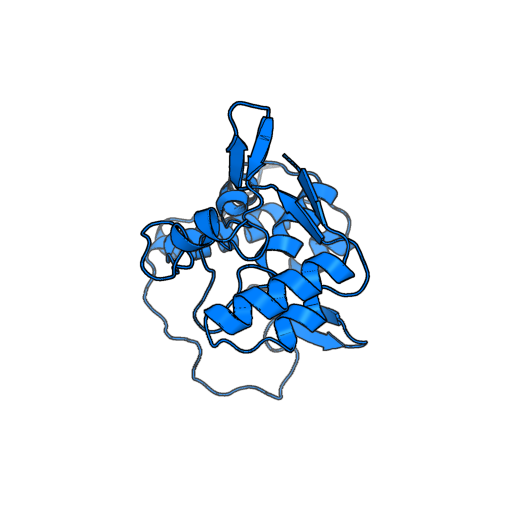N 1
ATOM 726 C CA . ASP A 1 102 ? -7.664 7.156 13.265 1.00 96.06 102 ASP A CA 1
ATOM 727 C C . ASP A 1 102 ? -8.955 7.321 12.435 1.00 96.06 102 ASP A C 1
ATOM 729 O O . ASP A 1 102 ? -8.925 7.558 11.225 1.00 96.06 102 ASP A O 1
ATOM 733 N N . ALA A 1 103 ? -10.112 7.207 13.095 1.00 95.62 103 ALA A N 1
ATOM 734 C CA . ALA A 1 103 ? -11.419 7.260 12.434 1.00 95.62 103 ALA A CA 1
ATOM 735 C C . ALA A 1 103 ? -11.681 8.599 11.716 1.00 95.62 103 ALA A C 1
ATOM 737 O O . ALA A 1 103 ? -12.297 8.625 10.650 1.00 95.62 103 ALA A O 1
ATOM 738 N N . ALA A 1 104 ? -11.185 9.710 12.271 1.00 95.50 104 ALA A N 1
ATOM 739 C CA . ALA A 1 104 ? -11.339 11.033 11.668 1.00 95.50 104 ALA A CA 1
ATOM 740 C C . ALA A 1 104 ? -10.563 11.149 10.347 1.00 95.50 104 ALA A C 1
ATOM 742 O O . ALA A 1 104 ? -11.036 11.776 9.399 1.00 95.50 104 ALA A O 1
ATOM 743 N N . THR A 1 105 ? -9.390 10.521 10.270 1.00 95.88 105 THR A N 1
ATOM 744 C CA . THR A 1 105 ? -8.583 10.424 9.055 1.00 95.88 105 THR A CA 1
ATOM 745 C C . THR A 1 105 ? -9.224 9.459 8.061 1.00 95.88 105 THR A C 1
ATOM 747 O O . THR A 1 105 ? -9.365 9.807 6.894 1.00 95.88 105 THR A O 1
ATOM 750 N N . GLN A 1 106 ? -9.699 8.293 8.508 1.00 96.75 106 GLN A N 1
ATOM 751 C CA . GLN A 1 106 ? -10.399 7.327 7.648 1.00 96.75 106 GLN A CA 1
ATOM 752 C C . GLN A 1 106 ? -11.597 7.946 6.919 1.00 96.75 106 GLN A C 1
ATOM 754 O O . GLN A 1 106 ? -11.762 7.729 5.720 1.00 96.75 106 GLN A O 1
ATOM 759 N N . ALA A 1 107 ? -12.375 8.789 7.603 1.00 93.88 107 ALA A N 1
ATOM 760 C CA . ALA A 1 107 ? -13.515 9.494 7.016 1.00 93.88 107 ALA A CA 1
ATOM 761 C C . ALA A 1 107 ? -13.143 10.455 5.865 1.00 93.88 107 ALA A C 1
ATOM 763 O O . ALA A 1 107 ? -14.021 10.872 5.112 1.00 93.88 107 ALA A O 1
ATOM 764 N N . ARG A 1 10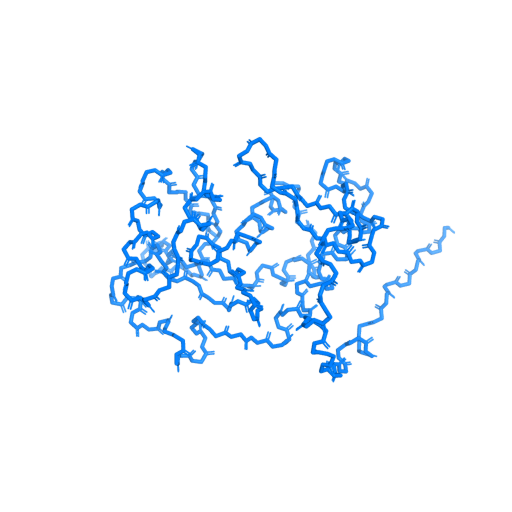8 ? -11.859 10.805 5.703 1.00 93.75 108 ARG A N 1
ATOM 765 C CA . ARG A 1 108 ? -11.351 11.668 4.619 1.00 93.75 108 ARG A CA 1
ATOM 766 C C . ARG A 1 108 ? -10.804 10.884 3.422 1.00 93.75 108 ARG A C 1
ATOM 768 O O . ARG A 1 108 ? -10.633 11.469 2.360 1.00 93.75 108 ARG A O 1
ATOM 775 N N . PHE A 1 109 ? -10.542 9.587 3.585 1.00 92.25 109 PHE A N 1
ATOM 776 C CA . PHE A 1 109 ? -9.940 8.707 2.573 1.00 92.25 109 PHE A CA 1
ATOM 777 C C . PHE A 1 109 ? -10.910 7.588 2.168 1.00 92.25 109 PHE A C 1
ATOM 779 O O . PHE A 1 109 ? -10.554 6.414 2.091 1.00 92.25 109 PHE A O 1
ATOM 786 N N . THR A 1 110 ? -12.171 7.948 1.935 1.00 85.50 110 THR A N 1
ATOM 787 C CA . THR A 1 110 ? -13.215 7.001 1.525 1.00 85.50 110 THR A CA 1
ATOM 788 C C . THR A 1 110 ? -13.096 6.648 0.036 1.00 85.50 110 THR A C 1
ATOM 790 O O . THR A 1 110 ? -12.430 7.370 -0.709 1.00 85.50 110 THR A O 1
ATOM 793 N N . PRO A 1 111 ? -13.795 5.606 -0.448 1.00 82.56 111 PRO A N 1
ATOM 794 C CA . PRO A 1 111 ? -13.915 5.333 -1.885 1.00 82.56 111 PRO A CA 1
ATOM 795 C C . PRO A 1 111 ? -14.617 6.440 -2.699 1.00 82.56 111 PRO A C 1
ATOM 797 O O . PRO A 1 111 ? -14.664 6.362 -3.920 1.00 82.56 111 PRO A O 1
ATOM 800 N N . GLY A 1 112 ? -15.185 7.462 -2.045 1.00 78.44 112 GLY A N 1
ATOM 801 C CA . GLY A 1 112 ? -15.758 8.645 -2.700 1.00 78.44 112 GLY A CA 1
ATOM 802 C C . GLY A 1 112 ? -14.863 9.888 -2.643 1.00 78.44 112 GLY A C 1
ATOM 803 O O . GLY A 1 112 ? -15.210 10.915 -3.220 1.00 78.44 112 GLY A O 1
ATOM 804 N N . ALA A 1 113 ? -13.730 9.832 -1.937 1.00 78.38 113 ALA A N 1
ATOM 805 C CA . ALA A 1 113 ? -12.789 10.942 -1.854 1.00 78.38 113 ALA A CA 1
ATOM 806 C C . ALA A 1 113 ? -11.810 10.900 -3.036 1.00 78.38 113 ALA A C 1
ATOM 808 O O . ALA A 1 113 ? -11.265 9.848 -3.353 1.00 78.38 113 ALA A O 1
ATOM 809 N N . TYR A 1 114 ? -11.536 12.054 -3.653 1.00 78.75 114 TYR A N 1
ATOM 810 C CA . TYR A 1 114 ? -10.721 12.155 -4.876 1.00 78.75 114 TYR A CA 1
ATOM 811 C C . TYR A 1 114 ? -9.328 11.503 -4.762 1.00 78.75 114 TYR A C 1
ATOM 813 O O . TYR A 1 114 ? -8.852 10.911 -5.722 1.00 78.75 114 TYR A O 1
ATOM 821 N N . HIS A 1 115 ? -8.713 11.559 -3.575 1.00 85.06 115 HIS A N 1
ATOM 822 C CA . HIS A 1 115 ? -7.444 10.892 -3.246 1.00 85.06 115 HIS A CA 1
ATOM 823 C C . HIS A 1 115 ? -7.604 9.794 -2.173 1.00 85.06 115 HIS A C 1
ATOM 825 O O . HIS A 1 115 ? -6.672 9.508 -1.427 1.00 85.06 115 HIS A O 1
ATOM 831 N N . GLY A 1 116 ? -8.806 9.231 -2.030 1.00 84.94 116 GLY A N 1
ATOM 832 C CA . GLY A 1 116 ? -9.106 8.176 -1.062 1.00 84.94 116 GLY A CA 1
ATOM 833 C C . GLY A 1 116 ? -8.801 6.771 -1.582 1.00 84.94 116 GLY A C 1
ATOM 834 O O . GLY A 1 116 ? -7.896 6.566 -2.391 1.00 84.94 116 GLY A O 1
ATOM 835 N N . ALA A 1 117 ? -9.597 5.795 -1.144 1.00 90.00 117 ALA A N 1
ATOM 836 C CA . ALA A 1 117 ? -9.545 4.413 -1.624 1.00 90.00 117 ALA A CA 1
ATOM 837 C C . ALA A 1 117 ? -10.184 4.266 -3.024 1.00 90.00 117 ALA A C 1
ATOM 839 O O . ALA A 1 117 ? -11.129 3.505 -3.218 1.00 90.00 117 ALA A O 1
ATOM 840 N N . VAL A 1 118 ? -9.698 5.050 -3.986 1.00 84.56 118 VAL A N 1
ATOM 841 C CA . VAL A 1 118 ? -10.138 5.080 -5.389 1.00 84.56 118 VAL A CA 1
ATOM 842 C C . VAL A 1 118 ? -9.082 4.458 -6.294 1.00 84.56 118 VAL A C 1
ATOM 844 O O . VAL A 1 118 ? -7.906 4.452 -5.944 1.00 84.56 118 VAL A O 1
ATOM 847 N N . VAL A 1 119 ? -9.480 3.976 -7.472 1.00 80.94 119 VAL A N 1
ATOM 848 C CA . VAL A 1 119 ? -8.561 3.407 -8.471 1.00 80.94 119 VAL A CA 1
ATOM 849 C C . VAL A 1 119 ? -8.307 4.422 -9.578 1.00 80.94 119 VAL A C 1
ATOM 851 O O . VAL A 1 119 ? -9.242 4.892 -10.226 1.00 80.94 119 VAL A O 1
ATOM 854 N N . TRP A 1 120 ? -7.036 4.749 -9.816 1.00 78.12 120 TRP A N 1
ATOM 855 C CA . TRP A 1 120 ? -6.600 5.634 -10.900 1.00 78.12 120 TRP A CA 1
ATOM 856 C C . TRP A 1 120 ? -5.787 4.842 -11.928 1.00 78.12 120 TRP A C 1
ATOM 858 O O . TRP A 1 120 ? -4.818 4.164 -11.585 1.00 78.12 120 TRP A O 1
ATOM 868 N N . SER A 1 121 ? -6.154 4.936 -13.209 1.00 70.81 121 SER A N 1
ATOM 869 C CA . SER A 1 121 ? -5.478 4.198 -14.289 1.00 70.81 121 SER A CA 1
ATOM 870 C C . SER A 1 121 ? -4.002 4.577 -14.433 1.00 70.81 121 SER A C 1
ATOM 872 O O . SER A 1 121 ? -3.156 3.712 -14.650 1.00 70.81 121 SER A O 1
ATOM 874 N N . TRP A 1 122 ? -3.663 5.856 -14.256 1.00 74.75 122 TRP A N 1
ATOM 875 C CA . TRP A 1 122 ? -2.280 6.312 -14.382 1.00 74.75 122 TRP A CA 1
ATOM 876 C C . TRP A 1 122 ? -1.388 5.844 -13.224 1.00 74.75 122 TRP A C 1
ATOM 878 O O . TRP A 1 122 ? -0.211 5.594 -13.458 1.00 74.75 122 TRP A O 1
ATOM 888 N N . GLN A 1 123 ? -1.924 5.661 -12.009 1.00 81.75 123 GLN A N 1
ATOM 889 C CA . GLN A 1 123 ? -1.156 5.136 -10.867 1.00 81.75 123 GLN A CA 1
ATOM 890 C C . GLN A 1 123 ? -0.762 3.668 -11.090 1.00 81.75 123 GLN A C 1
ATOM 892 O O . GLN A 1 123 ? 0.358 3.265 -10.788 1.00 81.75 123 GLN A O 1
ATOM 897 N N . GLN A 1 124 ? -1.641 2.878 -11.711 1.00 83.50 124 GLN A N 1
ATOM 898 C CA . GLN A 1 124 ? -1.324 1.504 -12.113 1.00 83.50 124 GLN A CA 1
ATOM 899 C C . GLN A 1 124 ? -0.219 1.463 -13.170 1.00 83.50 124 GLN A C 1
ATOM 901 O O . GLN A 1 124 ? 0.718 0.674 -13.064 1.00 83.50 124 GLN A O 1
ATOM 906 N N . ALA A 1 125 ? -0.294 2.345 -14.167 1.00 75.50 125 ALA A N 1
ATOM 907 C CA . ALA A 1 125 ? 0.729 2.408 -15.200 1.00 75.50 125 ALA A CA 1
ATOM 908 C C . ALA A 1 125 ? 2.073 2.941 -14.671 1.00 75.50 125 ALA A C 1
ATOM 910 O O . ALA A 1 125 ? 3.124 2.446 -15.070 1.00 75.50 125 ALA A O 1
ATOM 911 N N . LEU A 1 126 ? 2.045 3.900 -13.738 1.00 81.56 126 LEU A N 1
ATOM 912 C CA . LEU A 1 126 ? 3.228 4.381 -13.025 1.00 81.56 126 LEU A CA 1
ATOM 913 C C . LEU A 1 126 ? 3.905 3.241 -12.255 1.00 81.56 126 LEU A C 1
ATOM 915 O O . LEU A 1 126 ? 5.116 3.064 -12.376 1.00 81.56 126 LEU A O 1
ATOM 919 N N . LEU A 1 127 ? 3.128 2.453 -11.505 1.00 85.00 127 LEU A N 1
ATOM 920 C CA . LEU A 1 127 ? 3.635 1.287 -10.786 1.00 85.00 127 LEU A CA 1
ATOM 921 C C . LEU A 1 127 ? 4.255 0.266 -11.746 1.00 85.00 127 LEU A C 1
ATOM 923 O O . LEU A 1 127 ? 5.379 -0.165 -11.510 1.00 85.00 127 LEU A O 1
ATOM 927 N N . ALA A 1 128 ? 3.558 -0.095 -12.827 1.00 78.81 128 ALA A N 1
ATOM 928 C CA . ALA A 1 128 ? 4.053 -1.063 -13.806 1.00 78.81 128 ALA A CA 1
ATOM 929 C C . ALA A 1 128 ? 5.376 -0.607 -14.444 1.00 78.81 128 ALA A C 1
ATOM 931 O O . ALA A 1 128 ? 6.372 -1.325 -14.370 1.00 78.81 128 ALA A O 1
ATOM 932 N N . ALA A 1 129 ? 5.426 0.622 -14.969 1.00 79.44 129 ALA A N 1
ATOM 933 C CA . ALA A 1 129 ? 6.638 1.186 -15.565 1.00 79.44 129 ALA A CA 1
ATOM 934 C C . ALA A 1 129 ? 7.781 1.321 -14.541 1.00 79.44 129 ALA A C 1
ATOM 936 O O . ALA A 1 129 ? 8.954 1.113 -14.860 1.00 79.44 129 ALA A O 1
ATOM 937 N N . GLY A 1 130 ? 7.447 1.657 -13.292 1.00 85.50 130 GLY A N 1
ATOM 938 C CA . GLY A 1 130 ? 8.400 1.706 -12.194 1.00 85.50 130 GLY A CA 1
ATOM 939 C C . GLY A 1 130 ? 8.990 0.334 -11.881 1.00 85.50 130 GLY A C 1
ATOM 940 O O . GLY A 1 130 ? 10.209 0.196 -11.818 1.00 85.50 130 GLY A O 1
ATOM 941 N N . LEU A 1 131 ? 8.152 -0.693 -11.745 1.00 84.44 131 LEU A N 1
ATOM 942 C CA . LEU A 1 131 ? 8.600 -2.069 -11.536 1.00 84.44 131 LEU A CA 1
ATOM 943 C C . LEU A 1 131 ? 9.487 -2.540 -12.689 1.00 84.44 131 LEU A C 1
ATOM 945 O O . LEU A 1 131 ? 10.599 -2.983 -12.425 1.00 84.44 131 LEU A O 1
ATOM 949 N N . GLU A 1 132 ? 9.064 -2.369 -13.946 1.00 81.12 132 GLU A N 1
ATOM 950 C CA . GLU A 1 132 ? 9.865 -2.710 -15.133 1.00 81.12 132 GLU A CA 1
ATOM 951 C C . GLU A 1 132 ? 11.252 -2.050 -15.097 1.00 81.12 132 GLU A C 1
ATOM 953 O O . GLU A 1 132 ? 12.271 -2.708 -15.318 1.00 81.12 132 GLU A O 1
ATOM 958 N N . ARG A 1 133 ? 11.322 -0.759 -14.746 1.00 86.19 133 ARG A N 1
ATOM 959 C CA . ARG A 1 133 ? 12.596 -0.042 -14.609 1.00 86.19 133 ARG A CA 1
ATOM 960 C C . ARG A 1 133 ? 13.480 -0.644 -13.522 1.00 86.19 133 ARG A C 1
ATOM 962 O O . ARG A 1 133 ? 14.673 -0.848 -13.753 1.00 86.19 133 ARG A O 1
ATOM 969 N N . GLN A 1 134 ? 12.938 -0.902 -12.332 1.00 87.94 134 GLN A N 1
ATOM 970 C CA . GLN A 1 134 ? 13.727 -1.472 -11.233 1.00 87.94 134 GLN A CA 1
ATOM 971 C C . GLN A 1 134 ? 14.150 -2.913 -11.550 1.00 87.94 134 GLN A C 1
ATOM 973 O O . GLN A 1 134 ? 15.249 -3.340 -11.211 1.00 87.94 134 GLN A O 1
ATOM 978 N N . LEU A 1 135 ? 13.340 -3.622 -12.326 1.00 82.81 135 LEU A N 1
ATOM 979 C CA . LEU A 1 135 ? 13.624 -4.927 -12.903 1.00 82.81 135 LEU A CA 1
ATOM 980 C C . LEU A 1 135 ? 14.591 -4.885 -14.106 1.00 82.81 135 LEU A C 1
ATOM 982 O O . LEU A 1 135 ? 14.967 -5.924 -14.626 1.00 82.81 135 LEU A O 1
ATOM 986 N N . ALA A 1 136 ? 15.091 -3.730 -14.527 1.00 84.69 136 ALA A N 1
ATOM 987 C CA . ALA A 1 136 ? 16.213 -3.663 -15.468 1.00 84.69 136 ALA A CA 1
ATOM 988 C C . ALA A 1 136 ? 17.573 -3.531 -14.760 1.00 84.69 136 ALA A C 1
ATOM 990 O O . ALA A 1 136 ? 18.626 -3.619 -15.395 1.00 84.69 136 ALA A O 1
ATOM 991 N N . ARG A 1 137 ? 17.570 -3.306 -13.442 1.00 85.88 137 ARG A N 1
ATOM 992 C CA . ARG A 1 137 ? 18.783 -3.079 -12.655 1.00 85.88 137 ARG A CA 1
ATOM 993 C C . ARG A 1 137 ? 19.568 -4.367 -12.449 1.00 85.88 137 ARG A C 1
ATOM 995 O O . ARG A 1 137 ? 18.994 -5.416 -12.165 1.00 85.88 137 ARG A O 1
ATOM 1002 N N . THR A 1 138 ? 20.891 -4.283 -12.556 1.00 87.81 138 THR A N 1
ATOM 1003 C CA . THR A 1 138 ? 21.817 -5.412 -12.347 1.00 87.81 138 THR A CA 1
ATOM 1004 C C . THR A 1 138 ? 22.513 -5.373 -10.989 1.00 87.81 138 THR A C 1
ATOM 1006 O O . THR A 1 138 ? 23.126 -6.359 -10.596 1.00 87.81 138 THR A O 1
ATOM 1009 N N . ASP A 1 139 ? 22.425 -4.247 -10.282 1.00 88.62 139 ASP A N 1
ATOM 1010 C CA . ASP A 1 139 ? 23.009 -4.015 -8.958 1.00 88.62 139 ASP A CA 1
ATOM 1011 C C . ASP A 1 139 ? 22.150 -4.567 -7.805 1.00 88.62 139 ASP A C 1
ATOM 1013 O O . ASP A 1 139 ? 22.602 -4.608 -6.664 1.00 88.62 139 ASP A O 1
ATOM 1017 N N . LEU A 1 140 ? 20.926 -5.026 -8.089 1.00 82.81 140 LEU A N 1
ATOM 1018 C CA . LEU A 1 140 ? 20.023 -5.599 -7.089 1.00 82.81 140 LEU A CA 1
ATOM 1019 C C . LEU A 1 140 ? 20.294 -7.098 -6.835 1.00 82.81 140 LEU A C 1
ATOM 1021 O O . LEU A 1 140 ? 20.673 -7.831 -7.763 1.00 82.81 140 LEU A O 1
ATOM 1025 N N . PRO A 1 141 ? 20.033 -7.601 -5.611 1.00 78.62 141 PRO A N 1
ATOM 1026 C CA . PRO A 1 141 ? 20.099 -9.029 -5.308 1.00 78.62 141 PRO A CA 1
ATOM 1027 C C . PRO A 1 141 ? 19.204 -9.862 -6.232 1.00 78.62 141 PRO A C 1
ATOM 1029 O O . PRO A 1 141 ? 18.123 -9.431 -6.629 1.00 78.62 141 PRO A O 1
ATOM 1032 N N . ALA A 1 142 ? 19.622 -11.093 -6.543 1.00 71.69 142 ALA A N 1
ATOM 1033 C CA . ALA A 1 142 ? 18.857 -11.985 -7.419 1.00 71.69 142 ALA A CA 1
ATOM 1034 C C . ALA A 1 142 ? 17.429 -12.251 -6.906 1.00 71.69 142 ALA A C 1
ATOM 1036 O O . ALA A 1 142 ? 16.512 -12.327 -7.713 1.00 71.69 142 ALA A O 1
ATOM 1037 N N . ALA A 1 143 ? 17.231 -12.323 -5.583 1.00 67.94 143 ALA A N 1
ATOM 1038 C CA . ALA A 1 143 ? 15.911 -12.491 -4.970 1.00 67.94 143 ALA A CA 1
ATOM 1039 C C . ALA A 1 143 ? 14.956 -11.330 -5.309 1.00 67.94 143 ALA A C 1
ATOM 1041 O O . ALA A 1 143 ? 13.826 -11.569 -5.720 1.00 67.94 143 ALA A O 1
ATOM 1042 N N . THR A 1 144 ? 15.435 -10.084 -5.245 1.00 66.44 144 THR A N 1
ATOM 1043 C CA . THR A 1 144 ? 14.682 -8.878 -5.638 1.00 66.44 144 THR A CA 1
ATOM 1044 C C . THR A 1 144 ? 14.400 -8.846 -7.147 1.00 66.44 144 THR A C 1
ATOM 1046 O O . THR A 1 144 ? 13.406 -8.286 -7.596 1.00 66.44 144 THR A O 1
ATOM 1049 N N . ARG A 1 145 ? 15.269 -9.476 -7.947 1.00 65.00 145 ARG A N 1
ATOM 1050 C CA . ARG A 1 145 ? 15.181 -9.547 -9.414 1.00 65.00 145 ARG A CA 1
ATOM 1051 C C . ARG A 1 145 ? 14.452 -10.786 -9.940 1.00 65.00 145 ARG A C 1
ATOM 1053 O O . ARG A 1 145 ? 14.295 -10.910 -11.149 1.00 65.00 145 ARG A O 1
ATOM 1060 N N . ALA A 1 146 ? 14.011 -11.707 -9.087 1.00 57.03 146 ALA A N 1
ATOM 1061 C CA . ALA A 1 146 ? 13.553 -13.035 -9.510 1.00 57.03 146 ALA A CA 1
ATOM 1062 C C . ALA A 1 146 ? 12.349 -13.012 -10.467 1.00 57.03 146 ALA A C 1
ATOM 1064 O O . ALA A 1 146 ? 12.087 -13.995 -11.153 1.00 57.03 146 ALA A O 1
ATOM 1065 N N . VAL A 1 147 ? 11.643 -11.885 -10.553 1.00 51.84 147 VAL A N 1
ATOM 1066 C CA . VAL A 1 147 ? 10.500 -11.737 -11.446 1.00 51.84 147 VAL A CA 1
ATOM 1067 C C . VAL A 1 147 ? 10.907 -11.273 -12.853 1.00 51.84 147 VAL A C 1
ATOM 1069 O O . VAL A 1 147 ? 10.246 -11.719 -13.781 1.00 51.84 147 VAL A O 1
ATOM 1072 N N . GLN A 1 148 ? 12.039 -10.550 -13.026 1.00 47.78 148 GLN A N 1
ATOM 1073 C CA . GLN A 1 148 ? 12.518 -9.769 -14.205 1.00 47.78 148 GLN A CA 1
ATOM 1074 C C . GLN A 1 148 ? 12.242 -10.339 -15.612 1.00 47.78 148 GLN A C 1
ATOM 1076 O O . GLN A 1 148 ? 12.159 -9.576 -16.569 1.00 47.78 148 GLN A O 1
ATOM 1081 N N . SER A 1 149 ? 12.142 -11.656 -15.775 1.00 43.72 149 SER A N 1
ATOM 1082 C CA . SER A 1 149 ? 12.013 -12.324 -17.074 1.00 43.72 149 SER A CA 1
ATOM 1083 C C . SER A 1 149 ? 10.574 -12.518 -17.572 1.00 43.72 149 SER A C 1
ATOM 1085 O O . SER A 1 149 ? 10.384 -13.243 -18.546 1.00 43.72 149 SER A O 1
ATOM 1087 N N . SER A 1 150 ? 9.567 -11.937 -16.916 1.00 40.56 150 SER A N 1
ATOM 1088 C CA . SER A 1 150 ? 8.154 -12.166 -17.256 1.00 40.56 150 SER A CA 1
ATOM 1089 C C . SER A 1 150 ? 7.472 -10.854 -17.649 1.00 40.56 150 SER A C 1
ATOM 1091 O O . SER A 1 150 ? 7.443 -9.925 -16.860 1.00 40.56 150 SER A O 1
ATOM 1093 N N . GLU A 1 151 ? 6.900 -10.763 -18.853 1.00 35.72 151 GLU A N 1
ATOM 1094 C CA . GLU A 1 151 ? 6.130 -9.575 -19.290 1.00 35.72 151 GLU A CA 1
ATOM 1095 C C . GLU A 1 151 ? 4.813 -9.408 -18.508 1.00 35.72 151 GLU A C 1
ATOM 1097 O O . GLU A 1 151 ? 4.234 -8.328 -18.451 1.00 35.72 151 GLU A O 1
ATOM 1102 N N . LEU A 1 152 ? 4.354 -10.489 -17.876 1.00 38.19 152 LEU A N 1
ATOM 1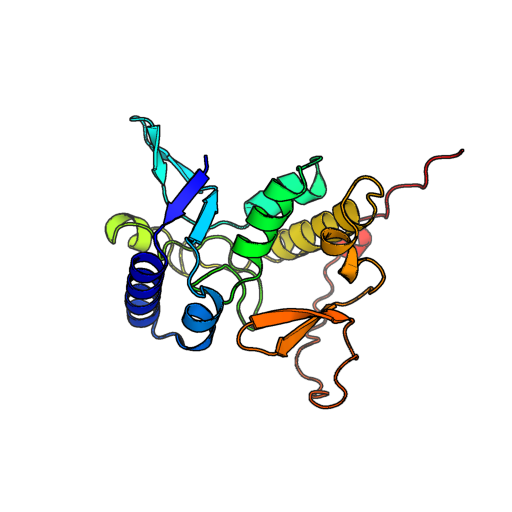103 C CA . LEU A 1 152 ? 3.212 -10.550 -16.976 1.00 38.19 152 LEU A CA 1
ATOM 1104 C C . LEU A 1 152 ? 3.598 -11.422 -15.776 1.00 38.19 152 LEU A C 1
ATOM 1106 O O . LEU A 1 152 ? 4.236 -12.470 -15.923 1.00 38.19 152 LEU A O 1
ATOM 1110 N N . TRP A 1 153 ? 3.159 -11.025 -14.590 1.00 44.94 153 TRP A N 1
ATOM 1111 C CA . TRP A 1 153 ? 3.361 -11.759 -13.341 1.00 44.94 153 TRP A CA 1
ATOM 1112 C C . TRP A 1 153 ? 1.996 -12.095 -12.734 1.00 44.94 153 TRP A C 1
ATOM 1114 O O . TRP A 1 153 ? 1.044 -11.326 -12.844 1.00 44.94 153 TRP A O 1
ATOM 1124 N N . SER A 1 154 ? 1.902 -13.266 -12.119 1.00 46.69 154 SER A N 1
ATOM 1125 C CA . SER A 1 154 ? 0.767 -13.734 -11.329 1.00 46.69 154 SER A CA 1
ATOM 1126 C C . SER A 1 154 ? 1.240 -13.996 -9.894 1.00 46.69 154 SER A C 1
ATOM 1128 O O . SER A 1 154 ? 2.394 -13.738 -9.542 1.00 46.69 154 SER A O 1
ATOM 1130 N N . TRP A 1 155 ? 0.364 -14.506 -9.044 1.00 48.78 155 TRP A N 1
ATOM 1131 C CA . TRP A 1 155 ? 0.684 -14.884 -7.675 1.00 48.78 155 TRP A CA 1
ATOM 1132 C C . TRP A 1 155 ? 0.341 -16.356 -7.447 1.00 48.78 155 TRP A C 1
ATOM 1134 O O . TRP A 1 155 ? -0.592 -16.898 -8.033 1.00 48.78 155 TRP A O 1
ATOM 1144 N N . ALA A 1 156 ? 1.122 -17.022 -6.601 1.00 49.25 156 ALA A N 1
ATOM 1145 C CA . ALA A 1 156 ? 0.832 -18.366 -6.122 1.00 49.25 156 ALA A CA 1
ATOM 1146 C C . ALA A 1 156 ? 0.843 -18.363 -4.595 1.00 49.25 156 ALA A C 1
ATOM 1148 O O . ALA A 1 156 ? 1.740 -17.786 -3.984 1.00 49.25 156 ALA A O 1
ATOM 1149 N N . PHE A 1 157 ? -0.136 -19.019 -3.978 1.00 43.78 157 PHE A N 1
ATOM 1150 C CA . PHE A 1 157 ? -0.172 -19.174 -2.528 1.00 43.78 157 PHE A CA 1
ATOM 1151 C C . PHE A 1 157 ? 0.470 -20.510 -2.139 1.00 43.78 157 PHE A C 1
ATOM 1153 O O . PHE A 1 157 ? -0.074 -21.574 -2.440 1.00 43.78 157 PHE A O 1
ATOM 1160 N N . ARG A 1 158 ? 1.648 -20.464 -1.508 1.00 54.66 158 ARG A N 1
ATOM 1161 C CA . ARG A 1 158 ? 2.387 -21.644 -1.028 1.00 54.66 158 ARG A CA 1
ATOM 1162 C C . ARG A 1 158 ? 2.910 -21.383 0.375 1.00 54.66 158 ARG A C 1
ATOM 1164 O O . ARG A 1 158 ? 3.320 -20.272 0.683 1.00 54.66 158 ARG A O 1
ATOM 1171 N N . ASP A 1 159 ? 2.868 -22.397 1.233 1.00 48.88 159 ASP A N 1
ATOM 1172 C CA . ASP A 1 159 ? 3.406 -22.333 2.601 1.00 48.88 159 ASP A CA 1
ATOM 1173 C C . ASP A 1 159 ? 2.908 -21.124 3.419 1.00 48.88 159 ASP A C 1
ATOM 1175 O O . ASP A 1 159 ? 3.649 -20.509 4.181 1.00 48.88 159 ASP A O 1
ATOM 1179 N N . GLY A 1 160 ? 1.638 -20.749 3.232 1.00 44.38 160 GLY A N 1
ATOM 1180 C CA . GLY A 1 160 ? 1.024 -19.627 3.946 1.00 44.38 160 GLY A CA 1
ATOM 1181 C C . GLY A 1 160 ? 1.454 -18.235 3.466 1.00 44.38 160 GLY A C 1
ATOM 1182 O O . GLY A 1 160 ? 1.082 -17.250 4.100 1.00 44.38 160 GLY A O 1
ATOM 1183 N N . ARG A 1 161 ? 2.203 -18.126 2.361 1.00 37.62 161 ARG A N 1
ATOM 1184 C CA . ARG A 1 161 ? 2.633 -16.853 1.768 1.00 37.62 161 ARG A CA 1
ATOM 1185 C C . ARG A 1 161 ? 2.279 -16.754 0.285 1.00 37.62 161 ARG A C 1
ATOM 1187 O O . ARG A 1 161 ? 2.146 -17.754 -0.417 1.00 37.62 161 ARG A O 1
ATOM 1194 N N . TYR A 1 162 ? 2.136 -15.517 -0.181 1.00 45.25 162 TYR A N 1
ATOM 1195 C CA . TYR A 1 162 ? 2.028 -15.202 -1.602 1.00 45.25 162 TYR A CA 1
ATOM 1196 C C . TYR A 1 162 ? 3.430 -15.077 -2.196 1.00 45.25 162 TYR A C 1
ATOM 1198 O O . TYR A 1 162 ? 4.212 -14.236 -1.755 1.00 45.25 162 TYR A O 1
ATOM 1206 N N . ASP A 1 163 ? 3.717 -15.883 -3.212 1.00 45.22 163 ASP A N 1
ATOM 1207 C CA . ASP A 1 163 ? 4.918 -15.775 -4.032 1.00 45.22 163 ASP A CA 1
ATOM 1208 C C . ASP A 1 163 ? 4.549 -15.151 -5.382 1.00 45.22 163 ASP A C 1
ATOM 1210 O O . ASP A 1 163 ? 3.604 -15.593 -6.045 1.00 45.22 163 ASP A O 1
ATOM 1214 N N . VAL A 1 164 ? 5.303 -14.136 -5.812 1.00 50.62 164 VAL A N 1
ATOM 1215 C CA . VAL A 1 164 ? 5.178 -13.594 -7.173 1.00 50.62 164 VAL A CA 1
ATOM 1216 C C . VAL A 1 164 ? 5.737 -14.624 -8.155 1.00 50.62 164 VAL A C 1
ATOM 1218 O O . VAL A 1 164 ? 6.858 -15.106 -7.990 1.00 50.62 164 VAL A O 1
ATOM 1221 N N . VAL A 1 165 ? 4.960 -14.975 -9.176 1.00 51.38 165 VAL A N 1
ATOM 1222 C CA . VAL A 1 165 ? 5.316 -15.974 -10.195 1.00 51.38 165 VAL A CA 1
ATOM 1223 C C . VAL A 1 165 ? 5.112 -15.409 -11.599 1.00 51.38 165 VAL A C 1
ATOM 1225 O O . VAL A 1 165 ? 4.374 -14.449 -11.787 1.00 51.38 165 VAL A O 1
ATOM 1228 N N . ALA A 1 166 ? 5.733 -16.011 -12.612 1.00 53.44 166 ALA A N 1
ATOM 1229 C CA . ALA A 1 166 ? 5.439 -15.674 -14.004 1.00 53.44 166 ALA A CA 1
ATOM 1230 C C . ALA A 1 166 ? 3.965 -15.978 -14.339 1.00 53.44 166 ALA A C 1
ATOM 1232 O O . ALA A 1 166 ? 3.425 -17.017 -13.941 1.00 53.44 166 ALA A O 1
ATOM 1233 N N . PHE A 1 167 ? 3.304 -15.089 -15.079 1.00 47.72 167 PHE A N 1
ATOM 1234 C CA . PHE A 1 167 ? 1.941 -15.312 -15.559 1.00 47.72 167 PHE A CA 1
ATOM 1235 C C . PHE A 1 167 ? 1.881 -16.548 -16.475 1.00 47.72 167 PHE A C 1
ATOM 1237 O O . PHE A 1 167 ? 2.758 -16.754 -17.311 1.00 47.72 167 PHE A O 1
ATOM 1244 N N . GLY A 1 168 ? 0.871 -17.407 -16.287 1.00 50.78 168 GLY A N 1
ATOM 1245 C CA . GLY A 1 168 ? 0.727 -18.680 -17.014 1.00 50.78 168 GLY A CA 1
ATOM 1246 C C . GLY A 1 168 ? 1.476 -19.885 -16.415 1.00 50.78 168 GLY A C 1
ATOM 1247 O O . GLY A 1 168 ? 1.332 -21.000 -16.918 1.00 50.78 168 GLY A O 1
ATOM 1248 N N . ALA A 1 169 ? 2.230 -19.710 -15.322 1.00 48.19 169 ALA A N 1
ATOM 1249 C CA . ALA A 1 169 ? 2.930 -20.811 -14.647 1.00 48.19 169 ALA A CA 1
ATOM 1250 C C . ALA A 1 169 ? 1.992 -21.792 -13.903 1.00 48.19 169 ALA A C 1
ATOM 1252 O O . ALA A 1 169 ? 2.390 -22.921 -13.614 1.00 48.19 169 ALA A O 1
ATOM 1253 N N . GLY A 1 170 ? 0.748 -21.392 -13.609 1.00 46.91 170 GLY A N 1
ATOM 1254 C CA . GLY A 1 170 ? -0.299 -22.242 -13.032 1.00 46.91 170 GLY A CA 1
ATOM 1255 C C . GLY A 1 170 ? -1.452 -22.424 -14.018 1.00 46.91 170 GLY A C 1
ATOM 1256 O O . GLY A 1 170 ? -2.289 -21.543 -14.153 1.00 46.91 170 GLY A O 1
ATOM 1257 N N . LYS A 1 171 ? -1.503 -23.555 -14.729 1.00 44.06 171 LYS A N 1
ATOM 1258 C CA . LYS A 1 171 ? -2.503 -23.859 -15.777 1.00 44.06 171 LYS A CA 1
ATOM 1259 C C . LYS A 1 171 ? -3.922 -24.185 -15.250 1.00 44.06 171 LYS A C 1
ATOM 1261 O O . LYS A 1 171 ? -4.598 -25.011 -15.854 1.00 44.06 171 LYS A O 1
ATOM 1266 N N . ALA A 1 172 ? -4.363 -23.605 -14.133 1.00 46.06 172 ALA A N 1
ATOM 1267 C CA . ALA A 1 172 ? -5.648 -23.958 -13.509 1.00 46.06 172 ALA A CA 1
ATOM 1268 C C . ALA A 1 172 ? -6.724 -22.858 -13.562 1.00 46.06 172 ALA A C 1
ATOM 1270 O O . ALA A 1 172 ? -7.895 -23.210 -13.590 1.00 46.06 172 ALA A O 1
ATOM 1271 N N . ASP A 1 173 ? -6.353 -21.580 -13.691 1.00 41.16 173 ASP A N 1
ATOM 1272 C CA . ASP A 1 173 ? -7.308 -20.459 -13.672 1.00 41.16 173 ASP A CA 1
ATOM 1273 C C . ASP A 1 173 ? -7.206 -19.645 -14.969 1.00 41.16 173 ASP A C 1
ATOM 1275 O O . ASP A 1 173 ? -6.797 -18.485 -14.991 1.00 41.16 173 ASP A O 1
ATOM 1279 N N . VAL A 1 174 ? -7.495 -20.306 -16.094 1.00 42.56 174 VAL A N 1
ATOM 1280 C CA . VAL A 1 174 ? -7.697 -19.624 -17.378 1.00 42.56 174 VAL A CA 1
ATOM 1281 C C . VAL A 1 174 ? -9.199 -19.455 -17.579 1.00 42.56 174 VAL A C 1
ATOM 1283 O O . VAL A 1 174 ? -9.808 -20.173 -18.368 1.00 42.56 174 VAL A O 1
ATOM 1286 N N . ASP A 1 175 ? -9.813 -18.538 -16.837 1.00 32.81 175 ASP A N 1
ATOM 1287 C CA . ASP A 1 175 ? -11.109 -17.972 -17.194 1.00 32.81 175 ASP A CA 1
ATOM 1288 C C . ASP A 1 175 ? -10.947 -16.524 -17.692 1.00 32.81 175 ASP A C 1
ATOM 1290 O O . ASP A 1 175 ? -10.299 -15.661 -17.103 1.00 32.81 175 ASP A O 1
ATOM 1294 N N . GLU A 1 176 ? -11.493 -16.288 -18.886 1.00 31.80 176 GLU A N 1
ATOM 1295 C CA . GLU A 1 176 ? -11.217 -15.177 -19.809 1.00 31.80 176 GLU A CA 1
ATOM 1296 C C . GLU A 1 176 ? -11.767 -13.800 -19.368 1.00 31.80 176 GLU A C 1
ATOM 1298 O O . GLU A 1 176 ? -12.148 -12.991 -20.210 1.00 31.80 176 GLU A O 1
ATOM 1303 N N . SER A 1 177 ? -11.833 -13.487 -18.069 1.00 32.78 177 SER A N 1
ATOM 1304 C CA . SER A 1 177 ? -12.587 -12.309 -17.587 1.00 32.78 177 SER A CA 1
ATOM 1305 C C . SER A 1 177 ? -11.781 -11.164 -16.959 1.00 32.78 177 SER A C 1
ATOM 1307 O O . SER A 1 177 ? -12.400 -10.213 -16.494 1.00 32.78 177 SER A O 1
ATOM 1309 N N . ASN A 1 178 ? -10.439 -11.167 -16.986 1.00 35.16 178 ASN A N 1
ATOM 1310 C CA . ASN A 1 178 ? -9.646 -10.045 -16.434 1.00 35.16 178 ASN A CA 1
ATOM 1311 C C . ASN A 1 178 ? -8.785 -9.262 -17.437 1.00 35.16 178 ASN A C 1
ATOM 1313 O O . ASN A 1 178 ? -8.042 -8.358 -17.060 1.00 35.16 178 ASN A O 1
ATOM 1317 N N . ALA A 1 179 ? -8.958 -9.520 -18.733 1.00 37.62 179 ALA A N 1
ATOM 1318 C CA . ALA A 1 179 ? -8.533 -8.597 -19.778 1.00 37.62 179 ALA A CA 1
ATOM 1319 C C . ALA A 1 179 ? -9.718 -7.720 -20.207 1.00 37.62 179 ALA A C 1
ATOM 1321 O O . ALA A 1 179 ? -10.138 -7.738 -21.362 1.00 37.62 179 ALA A O 1
ATOM 1322 N N . ALA A 1 180 ? -10.229 -6.881 -19.301 1.00 32.81 180 ALA A N 1
ATOM 1323 C CA . ALA A 1 180 ? -10.783 -5.612 -19.756 1.00 32.81 180 ALA A CA 1
ATOM 1324 C C . ALA A 1 180 ? -9.600 -4.790 -20.293 1.00 32.81 180 ALA A C 1
ATOM 1326 O O . ALA A 1 180 ? -9.023 -3.953 -19.602 1.00 32.81 180 ALA A O 1
ATOM 1327 N N . GLN A 1 181 ? -9.205 -5.094 -21.533 1.00 45.53 181 GLN A N 1
ATOM 1328 C CA . GLN A 1 181 ? -8.363 -4.270 -22.387 1.00 45.53 181 GLN A CA 1
ATOM 1329 C C . GLN A 1 181 ? -9.077 -2.929 -22.597 1.00 45.53 181 GLN A C 1
ATOM 1331 O O . GLN A 1 181 ? -9.674 -2.652 -23.636 1.00 45.53 181 GLN A O 1
ATOM 1336 N N . LEU A 1 182 ? -9.028 -2.065 -21.589 1.00 33.12 182 LEU A N 1
ATOM 1337 C CA . LEU A 1 182 ? -9.169 -0.644 -21.814 1.00 33.12 182 LEU A CA 1
ATOM 1338 C C . LEU A 1 182 ? -7.840 -0.199 -22.402 1.00 33.12 182 LEU A C 1
ATOM 1340 O O . LEU A 1 182 ? -6.792 -0.327 -21.770 1.00 33.12 182 LEU A O 1
ATOM 1344 N N . TRP A 1 183 ? -7.898 0.263 -23.647 1.00 37.25 183 TRP A N 1
ATOM 1345 C CA . TRP A 1 183 ? -6.786 0.851 -24.375 1.00 37.25 183 TRP A CA 1
ATOM 1346 C C . TRP A 1 183 ? -6.252 2.036 -23.571 1.00 37.25 183 TRP A C 1
ATOM 1348 O O . TRP A 1 183 ? -6.687 3.174 -23.724 1.00 37.25 183 TRP A O 1
ATOM 1358 N N . SER A 1 184 ? -5.322 1.762 -22.668 1.00 44.25 184 SER A N 1
ATOM 1359 C CA . SER A 1 184 ? -4.529 2.787 -22.030 1.00 44.25 184 SER A CA 1
ATOM 1360 C C . SER A 1 184 ? -3.478 3.201 -23.048 1.00 44.25 184 SER A C 1
ATOM 1362 O O . SER A 1 184 ? -2.547 2.450 -23.339 1.00 44.25 184 SER A O 1
ATOM 1364 N N . THR A 1 185 ? -3.596 4.412 -23.591 1.00 43.06 185 THR A N 1
ATOM 1365 C CA . THR A 1 185 ? -2.531 5.021 -24.404 1.00 43.06 185 THR A CA 1
ATOM 1366 C C . THR A 1 185 ? -1.248 5.247 -23.597 1.00 43.06 185 THR A C 1
ATOM 1368 O O . THR A 1 185 ? -0.248 5.682 -24.161 1.00 43.06 185 THR A O 1
ATOM 1371 N N . VAL A 1 186 ? -1.216 4.905 -22.302 1.00 50.09 186 VAL A N 1
ATOM 1372 C CA . VAL A 1 186 ? 0.004 4.965 -21.497 1.00 50.09 186 VAL A CA 1
ATOM 1373 C C . VAL A 1 186 ? 1.099 4.056 -22.057 1.00 50.09 186 VAL A C 1
ATOM 1375 O O . VAL A 1 186 ? 2.239 4.503 -22.126 1.00 50.09 186 VAL A O 1
ATOM 1378 N N . TYR A 1 187 ? 0.787 2.860 -22.572 1.00 41.97 187 TYR A N 1
ATOM 1379 C CA . TYR A 1 187 ? 1.812 2.028 -23.229 1.00 41.97 187 TYR A CA 1
ATOM 1380 C C . TYR A 1 187 ? 2.327 2.630 -24.551 1.00 41.97 187 TYR A C 1
ATOM 1382 O O . TYR A 1 187 ? 3.424 2.296 -24.984 1.00 41.97 187 TYR A O 1
ATOM 1390 N N . LEU A 1 188 ? 1.590 3.560 -25.174 1.00 45.25 188 LEU A N 1
ATOM 1391 C CA . LEU A 1 188 ? 2.094 4.339 -26.315 1.00 45.25 188 LEU A CA 1
ATOM 1392 C C . LEU A 1 188 ? 2.991 5.511 -25.873 1.00 45.25 188 LEU A C 1
ATOM 1394 O O . LEU A 1 188 ? 3.781 6.007 -26.675 1.00 45.25 188 LEU A O 1
ATOM 1398 N N . ALA A 1 189 ? 2.880 5.953 -24.617 1.00 51.50 189 ALA A N 1
ATOM 1399 C CA . ALA A 1 189 ? 3.656 7.057 -24.050 1.00 51.50 189 ALA A CA 1
ATOM 1400 C C . ALA A 1 189 ? 4.904 6.595 -23.271 1.00 51.50 189 ALA A C 1
ATOM 1402 O O . ALA A 1 189 ? 5.862 7.359 -23.142 1.00 51.50 189 ALA A O 1
ATOM 1403 N N . VAL A 1 190 ? 4.919 5.357 -22.768 1.00 48.88 190 VAL A N 1
ATOM 1404 C CA . VAL A 1 190 ? 6.062 4.761 -22.065 1.00 48.88 190 VAL A CA 1
ATOM 1405 C C . VAL A 1 190 ? 6.919 4.003 -23.075 1.00 48.88 190 VAL A C 1
ATOM 1407 O O . VAL A 1 190 ? 6.586 2.900 -23.493 1.00 48.88 190 VAL A O 1
ATOM 1410 N N . GLN A 1 191 ? 8.038 4.601 -23.486 1.00 48.38 191 GLN A N 1
ATOM 1411 C CA . GLN A 1 191 ? 9.052 3.885 -24.260 1.00 48.38 191 GLN A CA 1
ATOM 1412 C C . GLN A 1 191 ? 10.072 3.225 -23.324 1.00 48.38 191 GLN A C 1
ATOM 1414 O O . GLN A 1 191 ? 10.505 3.872 -22.364 1.00 48.38 191 GLN A O 1
ATOM 1419 N N . PRO A 1 192 ? 10.521 1.989 -23.619 1.00 50.69 192 PRO A N 1
ATOM 1420 C CA . PRO A 1 192 ? 11.635 1.382 -22.906 1.00 50.69 192 PRO A CA 1
ATOM 1421 C C . PRO A 1 192 ? 12.860 2.310 -22.944 1.00 50.69 192 PRO A C 1
ATOM 1423 O O . PRO A 1 192 ? 13.163 2.878 -24.002 1.00 50.69 192 PRO A O 1
ATOM 1426 N N . PRO A 1 193 ? 13.600 2.477 -21.834 1.00 48.78 193 PRO A N 1
ATOM 1427 C CA . PRO A 1 193 ? 14.826 3.259 -21.853 1.00 48.78 193 PRO A CA 1
ATOM 1428 C C . PRO A 1 193 ? 15.815 2.645 -22.850 1.00 48.78 193 PRO A C 1
ATOM 1430 O O . PRO A 1 193 ? 16.053 1.435 -22.865 1.00 48.78 193 PRO A O 1
ATOM 1433 N N . ARG A 1 194 ? 16.393 3.493 -23.709 1.00 49.03 194 ARG A N 1
ATOM 1434 C CA . ARG A 1 194 ? 17.398 3.068 -24.690 1.00 49.03 194 ARG A CA 1
ATOM 1435 C C . ARG A 1 194 ? 18.558 2.389 -23.964 1.00 49.03 194 ARG A C 1
ATOM 1437 O O . ARG A 1 194 ? 19.099 2.946 -23.009 1.00 49.03 194 ARG A O 1
ATOM 1444 N N . ARG A 1 195 ? 18.944 1.197 -24.437 1.00 42.06 195 ARG A N 1
ATOM 1445 C CA . ARG A 1 195 ? 20.124 0.475 -23.942 1.00 42.06 195 ARG A CA 1
ATOM 1446 C C . ARG A 1 195 ? 21.336 1.418 -23.928 1.00 42.06 195 ARG A C 1
ATOM 1448 O O . ARG A 1 195 ? 21.564 2.082 -24.942 1.00 42.06 195 ARG A O 1
ATOM 1455 N N . PRO A 1 196 ? 22.134 1.449 -22.846 1.00 41.66 196 PRO A N 1
ATOM 1456 C CA . PRO A 1 196 ? 23.418 2.128 -22.877 1.00 41.66 196 PRO A CA 1
ATOM 1457 C C . PRO A 1 196 ? 24.276 1.496 -23.974 1.00 41.66 196 PRO A C 1
ATOM 1459 O O . PRO A 1 196 ? 24.420 0.270 -24.029 1.00 41.66 196 PRO A O 1
ATOM 1462 N N . VAL A 1 197 ? 24.810 2.330 -24.864 1.00 49.09 197 VAL A N 1
ATOM 1463 C CA . VAL A 1 197 ? 25.860 1.912 -25.795 1.00 49.09 197 VAL A CA 1
ATOM 1464 C C . VAL A 1 197 ? 27.098 1.623 -24.944 1.00 49.09 197 VAL A C 1
ATOM 1466 O O . VAL A 1 197 ? 27.453 2.442 -24.098 1.00 49.09 197 VAL A O 1
ATOM 1469 N N . ARG A 1 198 ? 27.658 0.420 -25.100 1.00 47.31 198 ARG A N 1
ATOM 1470 C CA . ARG A 1 198 ? 28.874 -0.019 -24.405 1.00 47.31 198 ARG A CA 1
ATOM 1471 C C . ARG A 1 198 ? 30.092 0.779 -24.842 1.00 47.31 198 ARG A C 1
ATOM 1473 O O . ARG A 1 198 ? 30.156 1.102 -26.048 1.00 47.31 198 ARG A O 1
#